Protein AF-A0A199AR65-F1 (afdb_monomer_lite)

Structure (mmCIF, N/CA/C/O backbone):
data_AF-A0A199AR65-F1
#
_entry.id   AF-A0A199AR65-F1
#
loop_
_atom_site.group_PDB
_atom_site.id
_atom_site.type_symbol
_atom_site.label_atom_id
_atom_site.label_alt_id
_atom_site.label_comp_id
_atom_site.label_asym_id
_atom_site.label_entity_id
_atom_site.label_seq_id
_atom_site.pdbx_PDB_ins_code
_atom_site.Cartn_x
_atom_site.Cartn_y
_atom_site.Cartn_z
_atom_site.occupancy
_atom_site.B_iso_or_equiv
_atom_site.auth_seq_id
_atom_site.auth_comp_id
_atom_site.auth_asym_id
_atom_site.auth_atom_id
_atom_site.pdbx_PDB_model_num
ATOM 1 N N . MET A 1 1 ? 30.274 9.641 -46.630 1.00 40.56 1 MET A N 1
ATOM 2 C CA . MET A 1 1 ? 29.336 10.136 -45.600 1.00 40.56 1 MET A CA 1
ATOM 3 C C . MET A 1 1 ? 28.670 8.928 -44.971 1.00 40.56 1 MET A C 1
ATOM 5 O O . MET A 1 1 ? 27.822 8.320 -45.603 1.00 40.56 1 MET A O 1
ATOM 9 N N . THR A 1 2 ? 29.123 8.514 -43.791 1.00 41.19 2 THR A N 1
ATOM 10 C CA . THR A 1 2 ? 28.458 7.482 -42.982 1.00 41.19 2 THR A CA 1
ATOM 11 C C . THR A 1 2 ? 27.097 8.006 -42.506 1.00 41.19 2 THR A C 1
ATOM 13 O O . THR A 1 2 ? 26.992 9.201 -42.209 1.00 41.19 2 THR A O 1
ATOM 16 N N . PRO A 1 3 ? 26.045 7.170 -42.450 1.00 46.66 3 PRO A N 1
ATOM 17 C CA . PRO A 1 3 ? 24.729 7.613 -42.012 1.00 46.66 3 PRO A CA 1
ATOM 18 C C . PRO A 1 3 ? 24.811 7.988 -40.529 1.00 46.66 3 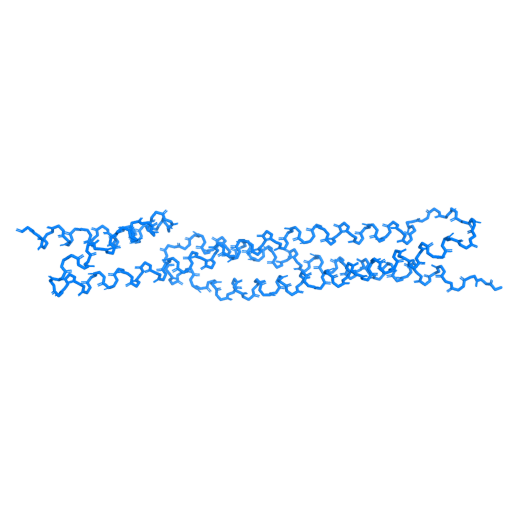PRO A C 1
ATOM 20 O O . PRO A 1 3 ? 24.976 7.138 -39.659 1.00 46.66 3 PRO A O 1
ATOM 23 N N . ARG A 1 4 ? 24.716 9.287 -40.242 1.00 50.12 4 ARG A N 1
ATOM 24 C CA . ARG A 1 4 ? 24.845 9.881 -38.899 1.00 50.12 4 ARG A CA 1
ATOM 25 C C . ARG A 1 4 ? 23.723 9.500 -37.910 1.00 50.12 4 ARG A C 1
ATOM 27 O O . ARG A 1 4 ? 23.751 9.997 -36.796 1.00 50.12 4 ARG A O 1
ATOM 34 N N . GLY A 1 5 ? 22.754 8.657 -38.293 1.00 55.62 5 GLY A N 1
ATOM 35 C CA . GLY A 1 5 ? 21.540 8.380 -37.502 1.00 55.62 5 GLY A CA 1
ATOM 36 C C . GLY A 1 5 ? 21.487 7.039 -36.754 1.00 55.62 5 GLY A C 1
ATOM 37 O O . GLY A 1 5 ? 20.875 6.962 -35.696 1.00 55.62 5 GLY A O 1
ATOM 38 N N . ALA A 1 6 ? 22.131 5.977 -37.250 1.00 54.56 6 ALA A N 1
ATOM 39 C CA . ALA A 1 6 ? 22.052 4.650 -36.615 1.00 54.56 6 ALA A CA 1
ATOM 40 C C . ALA A 1 6 ? 22.864 4.509 -35.302 1.00 54.56 6 ALA A C 1
ATOM 42 O O . ALA A 1 6 ? 22.353 3.891 -34.365 1.00 54.56 6 ALA A O 1
ATOM 43 N N . PRO A 1 7 ? 24.081 5.085 -35.177 1.00 61.38 7 PRO A N 1
ATOM 44 C CA . PRO A 1 7 ? 24.839 5.041 -33.922 1.00 61.38 7 PRO A CA 1
ATOM 45 C C . PRO A 1 7 ? 24.123 5.788 -32.786 1.00 61.38 7 PRO A C 1
ATOM 47 O O . PRO A 1 7 ? 24.050 5.282 -31.672 1.00 61.38 7 PRO A O 1
ATOM 50 N N . ASP A 1 8 ? 23.505 6.930 -33.108 1.00 84.44 8 ASP A N 1
ATOM 51 C CA . ASP A 1 8 ? 22.788 7.788 -32.157 1.00 84.44 8 ASP A CA 1
ATOM 52 C C . ASP A 1 8 ? 21.560 7.093 -31.543 1.00 84.44 8 ASP A C 1
ATOM 54 O O . ASP A 1 8 ? 21.377 7.088 -30.327 1.00 84.44 8 ASP A O 1
ATOM 58 N N . LEU A 1 9 ? 20.748 6.409 -32.358 1.00 84.56 9 LEU A N 1
ATOM 59 C CA . LEU A 1 9 ? 19.581 5.670 -31.860 1.00 84.56 9 LEU A CA 1
ATOM 60 C C . LEU A 1 9 ? 19.971 4.460 -31.001 1.00 84.56 9 LEU A C 1
ATOM 62 O O . LEU A 1 9 ? 19.285 4.145 -30.026 1.00 84.56 9 LEU A O 1
ATOM 66 N N . ALA A 1 10 ? 21.076 3.788 -31.332 1.00 86.88 10 ALA A N 1
ATOM 67 C CA . ALA A 1 10 ? 21.598 2.688 -30.528 1.00 86.88 10 ALA A CA 1
ATOM 68 C C . ALA A 1 10 ? 22.144 3.166 -29.173 1.00 86.88 10 ALA A C 1
ATOM 70 O O . ALA A 1 10 ? 21.902 2.508 -28.159 1.00 86.88 10 ALA A O 1
ATOM 71 N N . ASP A 1 11 ? 22.845 4.303 -29.140 1.00 90.12 11 ASP A N 1
ATOM 72 C CA . ASP A 1 11 ? 23.312 4.933 -27.902 1.00 90.12 11 ASP A CA 1
ATOM 73 C C . ASP A 1 11 ? 22.137 5.389 -27.027 1.00 90.12 11 ASP A C 1
ATOM 75 O O . ASP A 1 11 ? 22.089 5.046 -25.845 1.00 90.12 11 ASP A O 1
ATOM 79 N N . ARG A 1 12 ? 21.136 6.061 -27.611 1.00 93.38 12 ARG A N 1
ATOM 80 C CA . ARG A 1 12 ? 19.919 6.497 -26.902 1.00 93.38 12 ARG A CA 1
ATOM 81 C C . ARG A 1 12 ? 19.124 5.322 -26.332 1.00 93.38 12 ARG A C 1
ATOM 83 O O . ARG A 1 12 ? 18.718 5.370 -25.175 1.00 93.38 12 ARG A O 1
ATOM 90 N N . ALA A 1 13 ? 18.946 4.241 -27.097 1.00 93.06 13 ALA A N 1
ATOM 91 C CA . ALA A 1 13 ? 18.274 3.035 -26.607 1.00 93.06 13 ALA A CA 1
ATOM 92 C C . ALA A 1 13 ? 19.036 2.379 -25.441 1.00 93.06 13 ALA A C 1
ATOM 94 O O . ALA A 1 13 ? 18.419 1.928 -24.476 1.00 93.06 13 ALA A O 1
ATOM 95 N N . ARG A 1 14 ? 20.376 2.340 -25.502 1.00 94.31 14 ARG A N 1
ATOM 96 C CA . ARG A 1 14 ? 21.213 1.830 -24.402 1.00 94.31 14 ARG A CA 1
ATOM 97 C C . ARG A 1 14 ? 21.145 2.720 -23.161 1.00 94.31 14 ARG A C 1
ATOM 99 O O . ARG A 1 14 ? 21.057 2.177 -22.063 1.00 94.31 14 ARG A O 1
ATOM 106 N N . GLY A 1 15 ? 21.151 4.042 -23.334 1.00 96.06 15 GLY A N 1
ATOM 107 C CA . GLY A 1 15 ? 20.958 5.003 -22.245 1.00 96.06 15 GLY A CA 1
ATOM 108 C C . GLY A 1 15 ? 19.626 4.783 -21.532 1.00 96.06 15 GLY A C 1
ATOM 109 O O . GLY A 1 15 ? 19.607 4.557 -20.325 1.00 96.06 15 GLY A O 1
ATOM 110 N N . LEU A 1 16 ? 18.540 4.686 -22.302 1.00 96.94 16 LEU A N 1
ATOM 111 C CA . LEU A 1 16 ? 17.202 4.442 -21.764 1.00 96.94 16 LEU A CA 1
ATOM 112 C C . LEU A 1 16 ? 17.082 3.088 -21.047 1.00 96.94 16 LEU A C 1
ATOM 114 O O . LEU A 1 16 ? 16.383 2.970 -20.047 1.00 96.94 16 LEU A O 1
ATOM 118 N N . LEU A 1 17 ? 17.781 2.052 -21.522 1.00 97.19 17 LEU A N 1
ATOM 119 C CA . LEU A 1 17 ? 17.869 0.774 -20.808 1.00 97.19 17 LEU A CA 1
ATOM 120 C C . LEU A 1 17 ? 18.609 0.903 -19.471 1.00 97.19 17 LEU A C 1
ATOM 122 O O . LEU A 1 17 ? 18.250 0.214 -18.517 1.00 97.19 17 LEU A O 1
ATOM 126 N N . GLY A 1 18 ? 19.629 1.757 -19.395 1.00 97.69 18 GLY A N 1
ATOM 127 C CA . GLY A 1 18 ? 20.290 2.101 -18.138 1.00 97.69 18 GLY A CA 1
ATOM 128 C C . GLY A 1 18 ? 19.329 2.770 -17.157 1.00 97.69 18 GLY A C 1
ATOM 129 O O . GLY A 1 18 ? 19.207 2.307 -16.025 1.00 97.69 18 GLY A O 1
ATOM 130 N N . GLU A 1 19 ? 18.599 3.786 -17.618 1.00 97.94 19 GLU A N 1
ATOM 131 C CA . GLU A 1 19 ? 17.581 4.501 -16.833 1.00 97.94 19 GLU A CA 1
ATOM 132 C C . GLU A 1 19 ? 16.477 3.554 -16.346 1.00 97.94 19 GLU A C 1
ATOM 134 O O . GLU A 1 19 ? 16.222 3.469 -15.148 1.00 97.94 19 GLU A O 1
ATOM 139 N N . ALA A 1 20 ? 15.900 2.746 -17.243 1.00 97.88 20 ALA A N 1
ATOM 140 C CA . ALA A 1 20 ? 14.857 1.781 -16.898 1.00 97.88 20 ALA A CA 1
ATOM 141 C C . ALA A 1 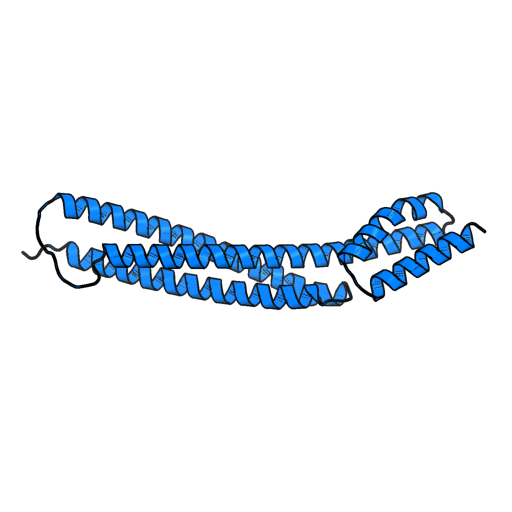20 ? 15.320 0.774 -15.837 1.00 97.88 20 ALA A C 1
ATOM 143 O O . ALA A 1 20 ? 14.564 0.429 -14.933 1.00 97.88 20 ALA A O 1
ATOM 144 N N . ARG A 1 21 ? 16.568 0.292 -15.924 1.00 98.12 21 ARG A N 1
ATOM 145 C CA . ARG A 1 21 ? 17.136 -0.630 -14.928 1.00 98.12 21 ARG A CA 1
ATOM 146 C C . ARG A 1 21 ? 17.369 0.042 -13.582 1.00 98.12 21 ARG A C 1
ATOM 148 O O . ARG A 1 21 ? 17.128 -0.596 -12.563 1.00 98.12 21 ARG A O 1
ATOM 155 N N . ALA A 1 22 ? 17.835 1.289 -13.576 1.00 98.06 22 ALA A N 1
ATOM 156 C CA . ALA A 1 22 ? 18.030 2.049 -12.347 1.00 98.06 22 ALA A CA 1
ATOM 157 C C . ALA A 1 22 ? 16.688 2.315 -11.647 1.00 98.06 22 ALA A C 1
ATOM 159 O O . ALA A 1 22 ? 16.544 1.977 -10.474 1.00 98.06 22 ALA A O 1
ATOM 160 N N . ALA A 1 23 ? 15.691 2.810 -12.387 1.00 97.44 23 ALA A N 1
ATOM 161 C CA . ALA A 1 23 ? 14.337 3.024 -11.880 1.00 97.44 23 ALA A CA 1
ATOM 162 C C . ALA A 1 23 ? 13.693 1.708 -11.411 1.00 97.44 23 ALA A C 1
ATOM 164 O O . ALA A 1 23 ? 13.154 1.635 -10.311 1.00 97.44 23 ALA A O 1
ATOM 165 N N . GLY A 1 24 ? 13.826 0.628 -12.188 1.00 97.69 24 GLY A N 1
ATOM 166 C CA . GLY A 1 24 ? 13.326 -0.693 -11.805 1.00 97.69 24 GLY A CA 1
ATOM 167 C C . GLY A 1 24 ? 13.951 -1.224 -10.510 1.00 97.69 24 GLY A C 1
ATOM 168 O O . GLY A 1 24 ? 13.233 -1.721 -9.650 1.00 97.69 24 GLY A O 1
ATOM 169 N N . ALA A 1 25 ? 15.265 -1.068 -10.327 1.00 97.88 25 ALA A N 1
ATOM 170 C CA . ALA A 1 25 ? 15.939 -1.456 -9.086 1.00 97.88 25 ALA A CA 1
ATOM 171 C C . ALA A 1 25 ? 15.504 -0.599 -7.883 1.00 97.88 25 ALA A C 1
ATOM 173 O O . ALA A 1 25 ? 15.401 -1.114 -6.769 1.00 97.88 25 ALA A O 1
ATOM 174 N N . ALA A 1 26 ? 15.225 0.690 -8.097 1.00 97.94 26 ALA A N 1
ATOM 175 C CA . ALA A 1 26 ? 14.681 1.562 -7.060 1.00 97.94 26 ALA A CA 1
ATOM 176 C C . ALA A 1 26 ? 13.266 1.127 -6.642 1.00 97.94 26 ALA A C 1
ATOM 178 O O . ALA A 1 26 ? 13.002 1.013 -5.445 1.00 97.94 26 ALA A O 1
ATOM 179 N N . VAL A 1 27 ? 12.394 0.798 -7.607 1.00 98.00 27 VAL A N 1
ATOM 180 C CA . VAL A 1 27 ? 11.058 0.243 -7.323 1.00 98.00 27 VAL A CA 1
ATOM 181 C C . VAL A 1 27 ? 11.163 -1.059 -6.540 1.00 98.00 27 VAL A C 1
ATOM 183 O O . VAL A 1 27 ? 10.450 -1.232 -5.558 1.00 98.00 27 VAL A O 1
ATOM 186 N N . ASP A 1 28 ? 12.079 -1.950 -6.918 1.00 96.31 28 ASP A N 1
ATOM 187 C CA . ASP A 1 28 ? 12.283 -3.219 -6.212 1.00 96.31 28 ASP A CA 1
ATOM 188 C C . ASP A 1 28 ? 12.697 -3.013 -4.756 1.00 96.31 28 ASP A C 1
ATOM 190 O O . ASP A 1 28 ? 12.184 -3.684 -3.860 1.00 96.31 28 ASP A O 1
ATOM 194 N N . SER A 1 29 ? 13.604 -2.065 -4.516 1.00 97.38 29 SER A N 1
ATOM 195 C CA . SER A 1 29 ? 14.045 -1.713 -3.169 1.00 97.38 29 SER A CA 1
ATOM 196 C C . SER A 1 29 ? 12.895 -1.150 -2.332 1.00 97.38 29 SER A C 1
ATOM 198 O O . SER A 1 29 ? 12.696 -1.588 -1.200 1.00 97.38 29 SER A O 1
ATOM 200 N N . ALA A 1 30 ? 12.127 -0.210 -2.882 1.00 97.00 30 ALA A N 1
ATOM 201 C CA . ALA A 1 30 ? 11.017 0.424 -2.176 1.00 97.00 30 ALA A CA 1
ATOM 202 C C . ALA A 1 30 ? 9.851 -0.559 -1.936 1.00 97.00 30 ALA A C 1
ATOM 204 O O . ALA A 1 30 ? 9.274 -0.604 -0.851 1.00 97.00 30 ALA A O 1
ATOM 205 N N . ALA A 1 31 ? 9.550 -1.438 -2.896 1.00 95.19 31 ALA A N 1
ATOM 206 C CA . ALA A 1 31 ? 8.554 -2.496 -2.727 1.00 95.19 31 ALA A CA 1
ATOM 207 C C . ALA A 1 31 ? 8.969 -3.516 -1.650 1.00 95.19 31 ALA A C 1
ATOM 209 O O . ALA A 1 31 ? 8.135 -3.941 -0.847 1.00 95.19 31 ALA A O 1
ATOM 210 N N . ALA A 1 32 ? 10.253 -3.886 -1.586 1.00 96.12 32 ALA A N 1
ATOM 211 C CA . ALA A 1 32 ? 10.774 -4.752 -0.529 1.00 96.12 32 ALA A CA 1
ATOM 212 C C . ALA A 1 32 ? 10.667 -4.096 0.858 1.00 96.12 32 ALA A C 1
ATOM 214 O O . ALA A 1 32 ? 10.325 -4.764 1.839 1.00 96.12 32 ALA A O 1
ATOM 215 N N . GLU A 1 33 ? 10.907 -2.788 0.939 1.00 97.19 33 GLU A N 1
ATOM 216 C CA . GLU A 1 33 ? 10.745 -2.021 2.171 1.00 97.19 33 GLU A CA 1
ATOM 217 C C . GLU A 1 33 ? 9.270 -1.938 2.601 1.00 97.19 33 GLU A C 1
ATOM 219 O O . GLU A 1 33 ? 8.953 -2.204 3.763 1.00 97.19 33 GLU A O 1
ATOM 224 N N . LEU A 1 34 ? 8.341 -1.703 1.666 1.00 96.56 34 LEU A N 1
ATOM 225 C CA . LEU A 1 34 ? 6.898 -1.771 1.935 1.00 96.56 34 LEU A CA 1
ATOM 226 C C . LEU A 1 34 ? 6.458 -3.152 2.418 1.00 96.56 34 LEU A C 1
ATOM 228 O O . LEU A 1 34 ? 5.666 -3.245 3.356 1.00 96.56 34 LEU A O 1
ATOM 232 N N . PHE A 1 35 ? 6.991 -4.228 1.839 1.00 95.19 35 PHE A N 1
ATOM 233 C CA . PHE A 1 35 ? 6.720 -5.585 2.311 1.00 95.19 35 PHE A CA 1
ATOM 234 C C . PHE A 1 35 ? 7.194 -5.780 3.757 1.00 95.19 35 PHE A C 1
ATOM 236 O O . PHE A 1 35 ? 6.459 -6.305 4.600 1.00 95.19 35 PHE A O 1
ATOM 243 N N . ARG A 1 36 ? 8.413 -5.322 4.070 1.00 96.25 36 ARG A N 1
ATOM 244 C CA . ARG A 1 36 ? 8.986 -5.393 5.419 1.00 96.25 36 ARG A CA 1
ATOM 245 C C . ARG A 1 36 ? 8.107 -4.648 6.424 1.00 96.25 36 ARG A C 1
ATOM 247 O O . ARG A 1 36 ? 7.718 -5.229 7.438 1.00 96.25 36 ARG A O 1
ATOM 254 N N . LEU A 1 37 ? 7.756 -3.401 6.120 1.00 96.06 37 LEU A N 1
ATOM 255 C CA . LEU A 1 37 ? 6.930 -2.552 6.975 1.00 96.06 37 LEU A CA 1
ATOM 256 C C . LEU A 1 37 ? 5.506 -3.065 7.128 1.00 96.06 37 LEU A C 1
ATOM 258 O O . LEU A 1 37 ? 4.981 -3.108 8.239 1.00 96.06 37 LEU A O 1
ATOM 262 N N . GLY A 1 38 ? 4.891 -3.509 6.033 1.00 94.25 38 GLY A N 1
ATOM 263 C CA . GLY A 1 38 ? 3.577 -4.135 6.063 1.00 94.25 38 GLY A CA 1
ATOM 264 C C . GLY A 1 38 ? 3.570 -5.364 6.968 1.00 94.25 38 GLY A C 1
ATOM 265 O O . GLY A 1 38 ? 2.647 -5.545 7.758 1.00 94.25 38 GLY A O 1
ATOM 266 N N . GLY A 1 39 ? 4.647 -6.153 6.952 1.00 92.94 39 GLY A N 1
ATOM 267 C CA . GLY A 1 39 ? 4.841 -7.262 7.880 1.00 92.94 39 GLY A CA 1
ATOM 268 C C . GLY A 1 39 ? 4.979 -6.837 9.348 1.00 92.94 39 GLY A C 1
ATOM 269 O O . GLY A 1 39 ? 4.515 -7.559 10.232 1.00 92.94 39 GLY A O 1
ATOM 270 N N . GLU A 1 40 ? 5.618 -5.707 9.650 1.00 94.12 40 GLU A N 1
ATOM 271 C CA . GLU A 1 40 ? 5.674 -5.166 11.019 1.00 94.12 40 GLU A CA 1
ATOM 272 C C . GLU A 1 40 ? 4.288 -4.740 11.502 1.00 94.12 40 GLU A C 1
ATOM 274 O O . GLU A 1 40 ? 3.862 -5.137 12.586 1.00 94.12 40 GLU A O 1
ATOM 279 N N . VAL A 1 41 ? 3.553 -4.004 10.666 1.00 94.12 41 VAL A N 1
ATOM 280 C CA . VAL A 1 41 ? 2.191 -3.552 10.970 1.00 94.12 41 VAL A CA 1
ATOM 281 C C . VAL A 1 41 ? 1.233 -4.738 11.114 1.00 94.12 41 VAL A C 1
ATOM 283 O O . VAL A 1 41 ? 0.413 -4.766 12.032 1.00 94.12 41 VAL A O 1
ATOM 286 N N . ALA A 1 42 ? 1.362 -5.761 10.268 1.00 90.88 42 ALA A N 1
ATOM 287 C CA . ALA A 1 42 ? 0.560 -6.980 10.346 1.00 90.88 42 ALA A CA 1
ATOM 288 C C . ALA A 1 42 ? 0.763 -7.740 11.666 1.00 90.88 42 ALA A C 1
ATOM 290 O O . ALA A 1 42 ? -0.191 -8.298 12.201 1.00 90.88 42 ALA A O 1
ATOM 291 N N . ARG A 1 43 ? 1.987 -7.743 12.210 1.00 91.06 43 ARG A N 1
ATOM 292 C CA . ARG A 1 43 ? 2.314 -8.406 13.485 1.00 91.06 43 ARG A CA 1
ATOM 293 C C . ARG A 1 43 ? 2.036 -7.545 14.715 1.00 91.06 43 ARG A C 1
ATOM 295 O O . ARG A 1 43 ? 2.111 -8.067 15.823 1.00 91.06 43 ARG A O 1
ATOM 302 N N . ALA A 1 44 ? 1.736 -6.260 14.539 1.00 92.06 44 ALA A N 1
ATOM 303 C CA . ALA A 1 44 ? 1.417 -5.374 15.646 1.00 92.06 44 ALA A CA 1
ATOM 304 C C . ALA A 1 44 ? 0.184 -5.879 16.408 1.00 92.06 44 ALA A C 1
ATOM 306 O O . ALA A 1 44 ? -0.859 -6.172 15.807 1.00 92.06 44 ALA A O 1
ATOM 307 N N . GLY A 1 45 ? 0.323 -5.959 17.732 1.00 89.81 45 GLY A N 1
ATOM 308 C CA . GLY A 1 45 ? -0.760 -6.286 18.653 1.00 89.81 45 GLY A CA 1
ATOM 309 C C . GLY A 1 45 ? -1.528 -5.049 19.107 1.00 89.81 45 GLY A C 1
ATOM 310 O O . GLY A 1 45 ? -2.674 -5.169 19.533 1.00 89.81 45 GLY A O 1
ATOM 311 N N . THR A 1 46 ? -0.933 -3.862 18.978 1.00 90.38 46 THR A N 1
ATOM 312 C CA . THR A 1 46 ? -1.517 -2.603 19.457 1.00 90.38 46 THR A CA 1
ATOM 313 C C . THR A 1 46 ? -1.441 -1.502 18.409 1.00 90.38 46 THR A C 1
ATOM 315 O O . THR A 1 46 ? -0.622 -1.543 17.482 1.00 90.38 46 THR A O 1
ATOM 318 N N . ARG A 1 47 ? -2.243 -0.446 18.595 1.00 90.88 47 ARG A N 1
ATOM 319 C CA . ARG A 1 47 ? -2.158 0.754 17.757 1.00 90.88 47 ARG A CA 1
ATOM 320 C C . ARG A 1 47 ? -0.787 1.401 17.837 1.00 90.88 47 ARG A C 1
ATOM 322 O O . ARG A 1 47 ? -0.265 1.819 16.811 1.00 90.88 47 ARG A O 1
ATOM 329 N N . ALA A 1 48 ? -0.221 1.525 19.038 1.00 89.94 48 ALA A N 1
ATOM 330 C CA . ALA A 1 48 ? 1.070 2.174 19.223 1.00 89.94 48 ALA A CA 1
ATOM 331 C C . ALA A 1 48 ? 2.157 1.438 18.436 1.00 89.94 48 ALA A C 1
ATOM 333 O O . ALA A 1 48 ? 2.967 2.073 17.770 1.00 89.94 48 ALA A O 1
ATOM 334 N N . GLU A 1 49 ? 2.132 0.104 18.454 1.00 91.94 49 GLU A N 1
ATOM 335 C CA . GLU A 1 49 ? 3.051 -0.720 17.676 1.00 91.94 49 GLU A CA 1
ATOM 336 C C . GLU A 1 49 ? 2.849 -0.560 16.170 1.00 91.94 49 GLU A C 1
ATOM 338 O O . GLU A 1 49 ? 3.826 -0.341 15.457 1.00 91.94 49 GLU A O 1
ATOM 343 N N . ALA A 1 50 ? 1.599 -0.609 15.698 1.00 90.69 50 ALA A N 1
ATOM 344 C CA . ALA A 1 50 ? 1.262 -0.442 14.286 1.00 90.69 50 ALA A CA 1
ATOM 345 C C . ALA A 1 50 ? 1.630 0.964 13.772 1.00 90.69 50 ALA A C 1
ATOM 347 O O . ALA A 1 50 ? 2.155 1.130 12.671 1.00 90.69 50 ALA A O 1
ATOM 348 N N . ALA A 1 51 ? 1.403 1.993 14.589 1.00 90.38 51 ALA A N 1
ATOM 349 C CA . ALA A 1 51 ? 1.650 3.387 14.243 1.00 90.38 51 ALA A CA 1
ATOM 350 C C . ALA A 1 51 ? 3.143 3.737 14.148 1.00 90.38 51 ALA A C 1
ATOM 352 O O . ALA A 1 51 ? 3.475 4.682 13.433 1.00 90.38 51 ALA A O 1
ATOM 353 N N . ARG A 1 52 ? 4.046 2.982 14.801 1.00 92.06 52 ARG A N 1
ATOM 354 C CA . ARG A 1 52 ? 5.505 3.199 14.685 1.00 92.06 52 ARG A CA 1
ATOM 355 C C . ARG A 1 52 ? 5.978 3.140 13.236 1.00 92.06 52 ARG A C 1
ATOM 357 O O . ARG A 1 52 ? 6.806 3.952 12.840 1.00 92.06 52 ARG A O 1
ATOM 364 N N . SER A 1 53 ? 5.423 2.209 12.465 1.00 89.69 53 SER A N 1
ATOM 365 C CA . SER A 1 53 ? 5.788 2.002 11.063 1.00 89.69 53 SER A CA 1
ATOM 366 C C . SER A 1 53 ? 4.833 2.716 10.098 1.00 89.69 53 SER A C 1
ATOM 368 O O . SER A 1 53 ? 5.166 2.876 8.932 1.00 89.69 53 SER A O 1
ATOM 370 N N . GLY A 1 54 ? 3.677 3.210 10.563 1.00 89.06 54 GLY A N 1
ATOM 371 C CA . GLY A 1 54 ? 2.641 3.802 9.705 1.00 89.06 54 GLY A CA 1
ATOM 372 C C . GLY A 1 54 ? 3.087 5.040 8.916 1.00 89.06 54 GLY A C 1
ATOM 373 O O . GLY A 1 54 ? 2.792 5.146 7.729 1.00 89.06 54 GLY A O 1
ATOM 374 N N . ALA A 1 55 ? 3.839 5.955 9.539 1.00 88.88 55 ALA A N 1
ATOM 375 C CA . ALA A 1 55 ? 4.377 7.124 8.833 1.00 88.88 55 ALA A CA 1
ATOM 376 C C . ALA A 1 55 ? 5.402 6.727 7.756 1.00 88.88 55 ALA A C 1
ATOM 378 O O . ALA A 1 55 ? 5.436 7.328 6.686 1.00 88.88 55 ALA A O 1
ATOM 379 N N . HIS A 1 56 ? 6.199 5.689 8.028 1.00 93.75 56 HIS A N 1
ATOM 380 C CA . HIS A 1 56 ? 7.190 5.180 7.082 1.00 93.75 56 HIS A CA 1
ATOM 381 C C . HIS A 1 56 ? 6.522 4.429 5.924 1.00 93.75 56 HIS A C 1
ATOM 383 O O . HIS A 1 56 ? 6.869 4.656 4.776 1.00 93.75 56 HIS A O 1
ATOM 389 N N . VAL A 1 57 ? 5.471 3.642 6.192 1.00 95.62 57 VAL A N 1
ATOM 390 C CA . VAL A 1 57 ? 4.628 3.038 5.142 1.00 95.62 57 VAL A CA 1
ATOM 391 C C . VAL A 1 57 ? 4.072 4.105 4.200 1.00 95.62 57 VAL A C 1
ATOM 393 O O . VAL A 1 57 ? 4.115 3.924 2.988 1.00 95.62 57 VAL A O 1
ATOM 396 N N . ALA A 1 58 ? 3.551 5.212 4.736 1.00 93.56 58 ALA A N 1
ATOM 397 C CA . ALA A 1 58 ? 3.023 6.294 3.909 1.00 93.56 58 ALA A CA 1
ATOM 398 C C . ALA A 1 58 ? 4.115 6.922 3.025 1.00 93.56 58 ALA A C 1
ATOM 400 O O . ALA A 1 58 ? 3.919 7.049 1.821 1.00 93.56 58 ALA A O 1
ATOM 401 N N . ALA A 1 59 ? 5.279 7.235 3.603 1.00 95.12 59 ALA A N 1
ATOM 402 C CA . ALA A 1 59 ? 6.401 7.809 2.864 1.00 95.12 59 ALA A CA 1
ATOM 403 C C . ALA A 1 59 ? 6.927 6.873 1.760 1.00 95.12 59 ALA A C 1
ATOM 405 O O . ALA A 1 59 ? 7.164 7.310 0.637 1.00 95.12 59 ALA A O 1
ATOM 406 N N . GLU A 1 60 ? 7.068 5.580 2.054 1.00 96.81 60 GLU A N 1
ATOM 407 C CA . GLU A 1 60 ? 7.518 4.587 1.075 1.00 96.81 60 GLU A CA 1
ATOM 408 C C . GLU A 1 60 ? 6.488 4.371 -0.044 1.00 96.81 60 GLU A C 1
ATOM 410 O O . GLU A 1 60 ? 6.863 4.183 -1.199 1.00 96.81 60 GLU A O 1
ATOM 415 N N . ARG A 1 61 ? 5.182 4.465 0.245 1.00 96.50 61 ARG A N 1
ATOM 416 C CA . ARG A 1 61 ? 4.144 4.444 -0.802 1.00 96.50 61 ARG A CA 1
ATOM 417 C C . ARG A 1 61 ? 4.250 5.650 -1.727 1.00 96.50 61 ARG A C 1
ATOM 419 O O . ARG A 1 61 ? 4.181 5.483 -2.943 1.00 96.50 61 ARG A O 1
ATOM 426 N N . ASP A 1 62 ? 4.445 6.844 -1.173 1.00 96.31 62 ASP A N 1
ATOM 427 C CA . ASP A 1 62 ? 4.626 8.058 -1.973 1.00 96.31 62 ASP A CA 1
ATOM 428 C C . ASP A 1 62 ? 5.874 7.945 -2.867 1.00 96.31 62 ASP A C 1
ATOM 430 O O . ASP A 1 62 ? 5.832 8.309 -4.045 1.00 96.31 62 ASP A O 1
ATOM 434 N N . LEU A 1 63 ? 6.959 7.359 -2.344 1.00 96.56 63 LEU A N 1
ATOM 435 C CA . LEU A 1 63 ? 8.165 7.059 -3.117 1.00 96.56 63 LEU A CA 1
ATOM 436 C C . LEU A 1 63 ? 7.882 6.079 -4.264 1.00 96.56 63 LEU A C 1
ATOM 438 O O . LEU A 1 63 ? 8.240 6.367 -5.406 1.00 96.56 63 LEU A O 1
ATOM 442 N N . VAL A 1 64 ? 7.225 4.945 -3.993 1.00 96.94 64 VAL A N 1
ATOM 443 C CA . VAL A 1 64 ? 6.866 3.974 -5.041 1.00 96.94 64 VAL A CA 1
ATOM 444 C C . VAL A 1 64 ? 5.974 4.618 -6.096 1.00 96.94 64 VAL A C 1
ATOM 446 O O . VAL A 1 64 ? 6.220 4.424 -7.283 1.00 96.94 64 VAL A O 1
ATOM 449 N N . SER A 1 65 ? 4.987 5.424 -5.697 1.00 96.44 65 SER A N 1
ATOM 450 C CA . SER A 1 65 ? 4.130 6.150 -6.639 1.00 96.44 65 SER A CA 1
ATOM 451 C C . SER A 1 65 ? 4.950 7.048 -7.570 1.00 96.44 65 SER A C 1
ATOM 453 O O . SER A 1 65 ? 4.769 6.987 -8.783 1.00 96.44 65 SER A O 1
ATOM 455 N N . GLY A 1 66 ? 5.890 7.829 -7.029 1.00 97.56 66 GLY A N 1
ATOM 456 C CA . GLY A 1 66 ? 6.757 8.689 -7.839 1.00 97.56 66 GLY A CA 1
ATOM 457 C C . GLY A 1 66 ? 7.677 7.910 -8.786 1.00 97.56 66 GLY A C 1
ATOM 458 O O . GLY A 1 66 ? 7.895 8.328 -9.921 1.00 97.56 66 GLY A O 1
ATOM 459 N N . LEU A 1 67 ? 8.179 6.749 -8.358 1.00 98.00 67 LEU A N 1
ATOM 460 C CA . LEU A 1 67 ? 8.998 5.877 -9.205 1.00 98.00 67 LEU A CA 1
ATOM 461 C C . LEU A 1 67 ? 8.184 5.220 -10.332 1.00 98.00 67 LEU A C 1
ATOM 463 O O . LEU A 1 67 ? 8.695 5.040 -11.437 1.00 98.00 67 LEU A O 1
ATOM 467 N N . LEU A 1 68 ? 6.917 4.876 -10.081 1.00 97.06 68 LEU A N 1
ATOM 468 C CA . LEU A 1 68 ? 6.008 4.391 -11.124 1.00 97.06 68 LEU A CA 1
ATOM 469 C C . LEU A 1 68 ? 5.719 5.487 -12.161 1.00 97.06 68 LEU A C 1
ATOM 471 O O . LEU A 1 68 ? 5.760 5.211 -13.360 1.00 97.06 68 LEU A O 1
ATOM 475 N N . ASP A 1 69 ? 5.531 6.735 -11.722 1.00 97.50 69 ASP A N 1
ATOM 476 C CA . ASP A 1 69 ? 5.394 7.881 -12.629 1.00 97.50 69 ASP A CA 1
ATOM 477 C C . ASP A 1 69 ? 6.661 8.086 -13.488 1.00 97.50 69 ASP A C 1
ATOM 479 O O . ASP A 1 69 ? 6.572 8.402 -14.679 1.00 97.50 69 ASP A O 1
ATOM 483 N N . GLU A 1 70 ? 7.853 7.871 -12.920 1.00 97.50 70 GLU A N 1
ATOM 484 C CA . GLU A 1 70 ? 9.121 7.918 -13.660 1.00 97.50 70 GLU A CA 1
ATOM 485 C C . GLU A 1 70 ? 9.211 6.804 -14.716 1.00 97.50 70 GLU A C 1
ATOM 487 O O . GLU A 1 70 ? 9.562 7.066 -15.871 1.00 97.50 70 GLU A O 1
ATOM 492 N N . LEU A 1 71 ? 8.831 5.570 -14.368 1.00 97.31 71 LEU A N 1
ATOM 493 C CA . LEU A 1 71 ? 8.777 4.456 -15.320 1.00 97.31 71 LEU A CA 1
ATOM 494 C C . LEU A 1 71 ? 7.809 4.730 -16.479 1.00 97.31 71 LEU A C 1
ATOM 496 O O . LEU A 1 71 ? 8.128 4.416 -17.629 1.00 97.31 71 LEU A O 1
ATOM 500 N N . ASP A 1 72 ? 6.675 5.376 -16.208 1.00 97.50 72 ASP A N 1
ATOM 501 C CA . ASP A 1 72 ? 5.722 5.821 -17.227 1.00 97.50 72 ASP A CA 1
ATOM 502 C C . ASP A 1 72 ? 6.338 6.846 -18.191 1.00 97.50 72 ASP A C 1
ATOM 504 O O . ASP A 1 72 ? 6.090 6.816 -19.404 1.00 97.50 72 ASP A O 1
ATOM 508 N N . VAL A 1 73 ? 7.175 7.757 -17.687 1.00 98.06 73 VAL A N 1
ATOM 509 C CA . VAL A 1 73 ? 7.927 8.697 -18.531 1.00 98.06 73 VAL A CA 1
ATOM 510 C C . VAL A 1 73 ? 8.923 7.945 -19.415 1.00 98.06 73 VAL A C 1
ATOM 512 O O . VAL A 1 73 ? 8.949 8.174 -20.630 1.00 98.06 73 VAL A O 1
ATOM 515 N N . ILE A 1 74 ? 9.690 7.010 -18.847 1.00 97.62 74 ILE A N 1
ATOM 516 C CA . ILE A 1 74 ? 10.653 6.174 -19.583 1.00 97.62 74 ILE A CA 1
ATOM 517 C C . ILE A 1 74 ? 9.936 5.366 -20.678 1.00 97.62 74 ILE A C 1
ATOM 519 O O . ILE A 1 74 ? 10.417 5.309 -21.814 1.00 97.62 74 ILE A O 1
ATOM 523 N N . ALA A 1 75 ? 8.755 4.809 -20.392 1.00 97.25 75 ALA A N 1
ATOM 524 C CA . ALA A 1 75 ? 7.945 4.073 -21.364 1.00 97.25 75 ALA A CA 1
ATOM 525 C C . ALA A 1 75 ? 7.568 4.943 -22.574 1.00 97.25 75 ALA A C 1
ATOM 527 O O . ALA A 1 75 ? 7.760 4.539 -23.723 1.00 97.25 75 ALA A O 1
ATOM 528 N N . ARG A 1 76 ? 7.122 6.184 -22.339 1.00 98.00 76 ARG A N 1
ATOM 529 C CA . ARG A 1 76 ? 6.785 7.132 -23.419 1.00 98.00 76 ARG A CA 1
ATOM 530 C C . ARG A 1 76 ? 8.003 7.508 -24.264 1.00 98.00 76 ARG A C 1
ATOM 532 O O . ARG A 1 76 ? 7.879 7.703 -25.476 1.00 98.00 76 ARG A O 1
ATOM 539 N N . VAL A 1 77 ? 9.18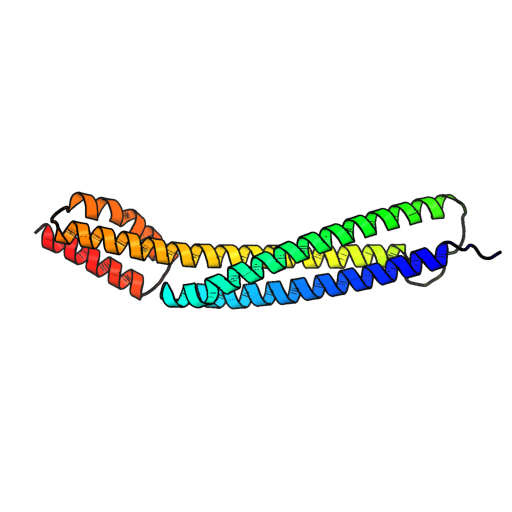3 7.621 -23.649 1.00 97.44 77 VAL A N 1
ATOM 540 C CA . VAL A 1 77 ? 10.440 7.851 -24.382 1.00 97.44 77 VAL A CA 1
ATOM 541 C C . VAL A 1 77 ? 10.801 6.625 -25.224 1.00 97.44 77 VAL A C 1
ATOM 543 O O . VAL A 1 77 ? 11.169 6.784 -26.390 1.00 97.44 77 VAL A O 1
ATOM 546 N N . ALA A 1 78 ? 10.630 5.413 -24.688 1.00 95.88 78 ALA A N 1
ATOM 547 C CA . ALA A 1 78 ? 10.853 4.172 -25.427 1.00 95.88 78 ALA A CA 1
ATOM 548 C C . ALA A 1 78 ? 9.945 4.087 -26.661 1.00 95.88 78 ALA A C 1
ATOM 550 O O . ALA A 1 78 ? 10.425 3.804 -27.756 1.00 95.88 78 ALA A O 1
ATOM 551 N N . ASP A 1 79 ? 8.659 4.409 -26.513 1.00 95.69 79 ASP A N 1
ATOM 552 C CA . ASP A 1 79 ? 7.685 4.414 -27.610 1.00 95.69 79 ASP A CA 1
ATOM 553 C C . ASP A 1 79 ? 8.047 5.418 -28.706 1.00 95.69 79 ASP A C 1
ATOM 555 O O . ASP A 1 79 ? 7.951 5.118 -29.900 1.00 95.69 79 ASP A O 1
ATOM 559 N N . ARG A 1 80 ? 8.535 6.600 -28.314 1.00 95.50 80 ARG A N 1
ATOM 560 C CA . ARG A 1 80 ? 9.037 7.598 -29.264 1.00 95.50 80 ARG A CA 1
ATOM 561 C C . ARG A 1 80 ? 10.242 7.072 -30.044 1.00 95.50 80 ARG A C 1
ATOM 563 O O . ARG A 1 80 ? 10.276 7.234 -31.263 1.00 95.50 80 ARG A O 1
ATOM 570 N N . LEU A 1 81 ? 11.192 6.426 -29.365 1.00 92.94 81 LEU A N 1
ATOM 571 C CA . LEU A 1 81 ? 12.367 5.826 -30.003 1.00 92.94 81 LEU A CA 1
ATOM 572 C C . LEU A 1 81 ? 11.992 4.678 -30.948 1.00 92.94 81 LEU A C 1
ATOM 574 O O . LEU A 1 81 ? 12.568 4.583 -32.029 1.00 92.94 81 LEU A O 1
ATOM 578 N N . VAL A 1 82 ? 11.005 3.847 -30.595 1.00 92.00 82 VAL A N 1
ATOM 579 C CA . VAL A 1 82 ? 10.473 2.812 -31.501 1.00 92.00 82 VAL A CA 1
ATOM 580 C C . VAL A 1 82 ? 9.926 3.452 -32.777 1.00 92.00 82 VAL A C 1
ATOM 582 O O . VAL A 1 82 ? 10.292 3.037 -33.872 1.00 92.00 82 VAL A O 1
ATOM 585 N N . ALA A 1 83 ? 9.128 4.515 -32.657 1.00 91.06 83 ALA A N 1
ATOM 586 C CA . ALA A 1 83 ? 8.595 5.210 -33.824 1.00 91.06 83 ALA A CA 1
ATOM 587 C C . ALA A 1 83 ? 9.694 5.889 -34.667 1.00 91.06 83 ALA A C 1
ATOM 589 O O . ALA A 1 83 ? 9.577 5.974 -35.888 1.00 91.06 83 ALA A O 1
ATOM 590 N N . GLU A 1 84 ? 10.756 6.412 -34.045 1.00 90.56 84 GLU A N 1
ATOM 591 C CA . GLU A 1 84 ? 11.933 6.940 -34.757 1.00 90.56 84 GLU A CA 1
ATOM 592 C C . GLU A 1 84 ? 12.660 5.841 -35.546 1.00 90.56 84 GLU A C 1
ATOM 594 O O . GLU A 1 84 ? 12.981 6.061 -36.715 1.00 90.56 84 GLU A O 1
ATOM 599 N N . LEU A 1 85 ? 12.840 4.655 -34.955 1.00 87.12 85 LEU A N 1
ATOM 600 C CA . LEU A 1 85 ? 13.422 3.490 -35.629 1.00 87.12 85 LEU A CA 1
ATOM 601 C C . LEU A 1 85 ? 12.570 3.026 -36.812 1.00 87.12 85 LEU A C 1
ATOM 603 O O . LEU A 1 85 ? 13.099 2.864 -37.906 1.00 87.12 85 LEU A O 1
ATOM 607 N N . ASP A 1 86 ? 11.255 2.888 -36.629 1.00 86.19 86 ASP A N 1
ATOM 608 C CA . ASP A 1 86 ? 10.356 2.447 -37.703 1.00 86.19 86 ASP A CA 1
ATOM 609 C C . ASP A 1 86 ? 10.370 3.427 -38.899 1.00 86.19 86 ASP A C 1
ATOM 611 O O . ASP A 1 86 ? 10.305 3.007 -40.057 1.00 86.19 86 ASP A O 1
ATOM 615 N N . ARG A 1 87 ? 10.520 4.739 -38.648 1.00 85.12 87 ARG A N 1
ATOM 616 C CA . ARG A 1 87 ? 10.691 5.750 -39.712 1.00 85.12 87 ARG A CA 1
ATOM 617 C C . ARG A 1 87 ? 12.043 5.643 -40.419 1.00 85.12 87 ARG A C 1
ATOM 619 O O . ARG A 1 87 ? 12.106 5.886 -41.622 1.00 85.12 87 ARG A O 1
ATOM 626 N N . ALA A 1 88 ? 13.108 5.313 -39.691 1.00 79.69 88 ALA A N 1
ATOM 627 C CA . ALA A 1 88 ? 14.444 5.143 -40.257 1.00 79.69 88 ALA A CA 1
ATOM 628 C C . ALA A 1 88 ? 14.547 3.863 -41.112 1.00 79.69 88 ALA A C 1
ATOM 630 O O . ALA A 1 88 ? 15.110 3.902 -42.207 1.00 79.69 88 ALA A O 1
ATOM 631 N N . ASP A 1 89 ? 13.939 2.763 -40.658 1.00 72.69 89 ASP A N 1
ATOM 632 C CA . ASP A 1 89 ? 13.925 1.467 -41.353 1.00 72.69 89 ASP A CA 1
ATOM 633 C C . ASP A 1 89 ? 13.085 1.498 -42.649 1.00 72.69 89 ASP A C 1
ATOM 635 O O . ASP A 1 89 ? 13.390 0.794 -43.616 1.00 72.69 89 ASP A O 1
ATOM 639 N N . GLY A 1 90 ? 12.070 2.368 -42.727 1.00 61.06 90 GLY A N 1
ATOM 640 C CA . GLY A 1 90 ? 11.263 2.598 -43.934 1.00 61.06 90 GLY A CA 1
ATOM 641 C C . GLY A 1 90 ? 12.013 3.237 -45.118 1.00 61.06 90 GLY A C 1
ATOM 642 O O . GLY A 1 90 ? 11.434 3.367 -46.196 1.00 61.06 90 GLY A O 1
ATOM 643 N N . GLY A 1 91 ? 13.284 3.630 -44.942 1.00 50.66 91 GLY A N 1
ATOM 644 C CA . GLY A 1 91 ? 14.094 4.354 -45.931 1.00 50.66 91 GLY A CA 1
ATOM 645 C C . GLY A 1 91 ? 15.103 3.530 -46.746 1.00 50.66 91 GLY A C 1
ATOM 646 O O . GLY A 1 91 ? 15.686 4.068 -47.686 1.00 50.66 91 GLY A O 1
ATOM 647 N N . GLY A 1 92 ? 15.332 2.245 -46.450 1.00 44.59 92 GLY A N 1
ATOM 648 C CA . GLY A 1 92 ? 16.269 1.436 -47.240 1.00 44.59 92 GLY A CA 1
ATOM 649 C C . GLY A 1 92 ? 16.639 0.098 -46.608 1.00 44.59 92 GLY A C 1
ATOM 650 O O . GLY A 1 92 ? 17.112 0.038 -45.478 1.00 44.59 92 GLY A O 1
ATOM 651 N N . ARG A 1 93 ? 16.457 -0.990 -47.369 1.00 51.62 93 ARG A N 1
ATOM 652 C CA . ARG A 1 93 ? 16.897 -2.342 -46.994 1.00 51.62 93 ARG A CA 1
ATOM 653 C C . ARG A 1 93 ? 18.411 -2.386 -46.792 1.00 51.62 93 ARG A C 1
ATOM 655 O O . ARG A 1 93 ? 19.156 -2.113 -47.728 1.00 51.62 93 ARG A O 1
ATOM 662 N N . GLY A 1 94 ? 18.823 -2.915 -45.644 1.00 47.94 94 GLY A N 1
ATOM 663 C CA . GLY A 1 94 ? 20.083 -3.642 -45.516 1.00 47.94 94 GLY A CA 1
ATOM 664 C C . GLY A 1 94 ? 21.011 -3.127 -44.427 1.00 47.94 94 GLY A C 1
ATOM 665 O O . GLY A 1 94 ? 21.878 -2.308 -44.696 1.00 47.94 94 GLY A O 1
ATOM 666 N N . ALA A 1 95 ? 20.891 -3.709 -43.238 1.00 43.50 95 ALA A N 1
ATOM 667 C CA . ALA A 1 95 ? 22.028 -4.228 -42.482 1.00 43.50 95 ALA A CA 1
ATOM 668 C C . ALA A 1 95 ? 21.472 -5.141 -41.384 1.00 43.50 95 ALA A C 1
ATOM 670 O O . ALA A 1 95 ? 21.059 -4.690 -40.318 1.00 43.50 95 ALA A O 1
ATOM 671 N N . ALA A 1 96 ? 21.415 -6.439 -41.677 1.00 56.19 96 ALA A N 1
ATOM 672 C CA . ALA A 1 96 ? 21.407 -7.439 -40.625 1.00 56.19 96 ALA A CA 1
ATOM 673 C C . ALA A 1 96 ? 22.806 -7.402 -40.007 1.00 56.19 96 ALA A C 1
ATOM 675 O O . ALA A 1 96 ? 23.740 -7.932 -40.602 1.00 56.19 96 ALA A O 1
ATOM 676 N N . ASP A 1 97 ? 22.956 -6.719 -38.874 1.00 44.97 97 ASP A N 1
ATOM 677 C CA . ASP A 1 97 ? 24.202 -6.737 -38.117 1.00 44.97 97 ASP A CA 1
ATOM 678 C C . ASP A 1 97 ? 23.942 -7.333 -36.732 1.00 44.97 97 ASP A C 1
ATOM 680 O O . ASP A 1 97 ? 23.045 -6.910 -35.999 1.00 44.97 97 ASP A O 1
ATOM 684 N N . GLY A 1 98 ? 24.678 -8.402 -36.436 1.00 41.81 98 GLY A N 1
ATOM 685 C CA . GLY A 1 98 ? 24.433 -9.387 -35.380 1.00 41.81 98 GLY A CA 1
ATOM 686 C C . GLY A 1 98 ? 24.764 -8.925 -33.959 1.00 41.81 98 GLY A C 1
ATOM 687 O O . GLY A 1 98 ? 25.291 -9.710 -33.175 1.00 41.81 98 GLY A O 1
ATOM 688 N N . GLY A 1 99 ? 24.455 -7.675 -33.612 1.00 52.19 99 GLY A N 1
ATOM 689 C CA . GLY A 1 99 ? 24.392 -7.193 -32.229 1.00 52.19 99 GLY A CA 1
ATOM 690 C C . GLY A 1 99 ? 22.946 -7.122 -31.733 1.00 52.19 99 GLY A C 1
ATOM 691 O O . GLY A 1 99 ? 22.010 -7.138 -32.531 1.00 52.19 99 GLY A O 1
ATOM 692 N N . ALA A 1 100 ? 22.726 -7.007 -30.417 1.00 60.50 100 ALA A N 1
ATOM 693 C CA . ALA A 1 100 ? 21.404 -6.659 -29.890 1.00 60.50 100 ALA A CA 1
ATOM 694 C C . ALA A 1 100 ? 21.021 -5.255 -30.399 1.00 60.50 100 ALA A C 1
ATOM 696 O O . ALA A 1 100 ? 21.394 -4.242 -29.809 1.00 60.50 100 ALA A O 1
ATOM 697 N N . GLY A 1 101 ? 20.341 -5.195 -31.547 1.00 82.69 101 GLY A N 1
ATOM 698 C CA . GLY A 1 101 ? 19.981 -3.943 -32.202 1.00 82.69 101 GLY A CA 1
ATOM 699 C C . GLY A 1 101 ? 19.110 -3.052 -31.307 1.00 82.69 101 GLY A C 1
ATOM 700 O O . GLY A 1 101 ? 18.503 -3.535 -30.345 1.00 82.69 101 GLY A O 1
ATOM 701 N N . PRO A 1 102 ? 18.989 -1.751 -31.623 1.00 87.62 102 PRO A N 1
ATOM 702 C CA . PRO A 1 102 ? 18.222 -0.792 -30.822 1.00 87.62 102 PRO A CA 1
ATOM 703 C C . PRO A 1 102 ? 16.785 -1.263 -30.538 1.00 87.62 102 PRO A C 1
ATOM 705 O O . PRO A 1 102 ? 16.282 -1.076 -29.434 1.00 87.62 102 PRO A O 1
ATOM 708 N N . ARG A 1 103 ? 16.160 -1.992 -31.474 1.00 88.50 103 ARG A N 1
ATOM 709 C CA . ARG A 1 103 ? 14.840 -2.613 -31.283 1.00 88.50 103 ARG A CA 1
ATOM 710 C C . ARG A 1 103 ? 14.820 -3.660 -30.161 1.00 88.50 103 ARG A C 1
ATOM 712 O O . ARG A 1 103 ? 13.930 -3.632 -29.318 1.00 88.50 103 ARG A O 1
ATOM 719 N N . ALA A 1 104 ? 15.805 -4.559 -30.115 1.00 90.44 104 ALA A N 1
ATOM 720 C CA . ALA A 1 104 ? 15.917 -5.568 -29.055 1.00 90.44 104 ALA A CA 1
ATOM 721 C C . ALA A 1 104 ? 16.193 -4.925 -27.683 1.00 90.44 104 ALA A C 1
ATOM 723 O O . ALA A 1 104 ? 15.669 -5.370 -26.658 1.00 90.44 104 ALA A O 1
ATOM 724 N N . THR A 1 105 ? 16.968 -3.839 -27.668 1.00 94.38 105 THR A N 1
ATOM 725 C CA . THR A 1 105 ? 17.211 -3.034 -26.465 1.00 94.38 105 THR A CA 1
ATOM 726 C C . THR A 1 105 ? 15.922 -2.395 -25.943 1.00 94.38 105 THR A C 1
ATOM 728 O O . THR A 1 105 ? 15.630 -2.521 -24.758 1.00 94.38 105 THR A O 1
ATOM 731 N N . LEU A 1 106 ? 15.090 -1.805 -26.807 1.00 94.25 106 LEU A N 1
ATOM 732 C CA . LEU A 1 106 ? 13.805 -1.212 -26.404 1.00 94.25 106 LEU A CA 1
ATOM 733 C C . LEU A 1 106 ? 12.767 -2.259 -25.962 1.00 94.25 106 LEU A C 1
ATOM 735 O O . LEU A 1 106 ? 11.989 -2.004 -25.046 1.00 94.25 106 LEU A O 1
ATOM 739 N N . VAL A 1 107 ? 12.791 -3.470 -26.530 1.00 95.12 107 VAL A N 1
ATOM 740 C CA . VAL A 1 107 ? 12.020 -4.607 -25.985 1.00 95.12 107 VAL A CA 1
ATOM 741 C C . VAL A 1 107 ? 12.484 -4.946 -24.565 1.00 95.12 107 VAL A C 1
ATOM 743 O O . VAL A 1 107 ? 11.666 -5.251 -23.701 1.00 95.12 107 VAL A O 1
ATOM 746 N N . SER A 1 108 ? 13.790 -4.866 -24.301 1.00 95.88 108 SER A N 1
ATOM 747 C CA . SER A 1 108 ? 14.333 -5.103 -22.960 1.00 95.88 108 SER A CA 1
ATOM 748 C C . SER A 1 108 ? 13.940 -3.994 -21.978 1.00 95.88 108 SER A C 1
ATOM 750 O O . SER A 1 108 ? 13.606 -4.309 -2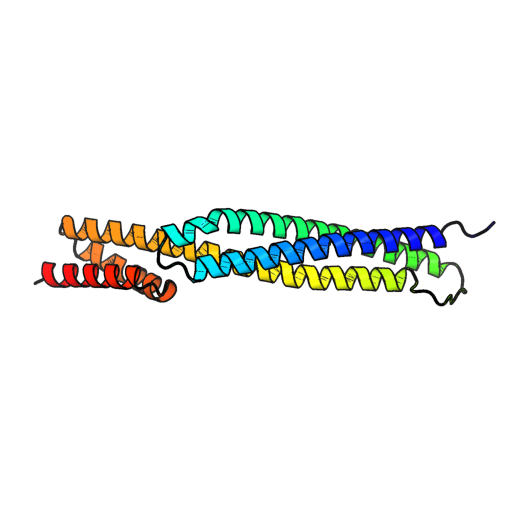0.842 1.00 95.88 108 SER A O 1
ATOM 752 N N . VAL A 1 109 ? 13.909 -2.727 -22.417 1.00 97.31 109 VAL A N 1
ATOM 753 C CA . VAL A 1 109 ? 13.367 -1.595 -21.638 1.00 97.31 109 VAL A CA 1
ATOM 754 C C . VAL A 1 109 ? 11.932 -1.889 -21.204 1.00 97.31 109 VAL A C 1
ATOM 756 O O . VAL A 1 109 ? 11.640 -1.852 -20.013 1.00 97.31 109 VAL A O 1
ATOM 759 N N . ARG A 1 110 ? 11.055 -2.261 -22.147 1.00 96.81 110 ARG A N 1
ATOM 760 C CA . ARG A 1 110 ? 9.648 -2.575 -21.848 1.00 96.81 110 ARG A CA 1
ATOM 761 C C . ARG A 1 110 ? 9.500 -3.697 -20.825 1.00 96.81 110 ARG A C 1
ATOM 763 O O . ARG A 1 110 ? 8.758 -3.537 -19.869 1.00 96.81 110 ARG A O 1
ATOM 770 N N . ARG A 1 111 ? 10.268 -4.783 -20.965 1.00 97.56 111 ARG A N 1
ATOM 771 C CA . ARG A 1 111 ? 10.255 -5.889 -19.990 1.00 97.56 111 ARG A CA 1
ATOM 772 C C . ARG A 1 111 ? 10.655 -5.446 -18.583 1.00 97.56 111 ARG A C 1
ATOM 774 O O . ARG A 1 111 ? 10.086 -5.935 -17.615 1.00 97.56 111 ARG A O 1
ATOM 781 N N . VAL A 1 112 ? 11.644 -4.556 -18.465 1.00 97.75 112 VAL A N 1
ATOM 782 C CA . VAL A 1 112 ? 12.060 -4.009 -17.164 1.00 97.75 112 VA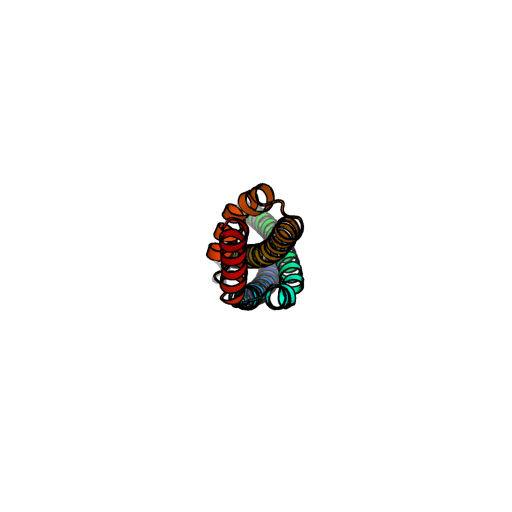L A CA 1
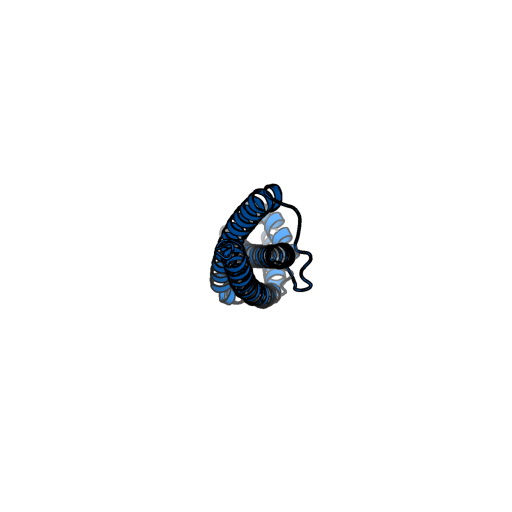ATOM 783 C C . VAL A 1 112 ? 10.938 -3.167 -16.557 1.00 97.75 112 VAL A C 1
ATOM 785 O O . VAL A 1 112 ? 10.621 -3.358 -15.387 1.00 97.75 112 VAL A O 1
ATOM 788 N N . ILE A 1 113 ? 10.314 -2.296 -17.356 1.00 97.69 113 ILE A N 1
ATOM 789 C CA . ILE A 1 113 ? 9.202 -1.443 -16.916 1.00 97.69 113 ILE A CA 1
ATOM 790 C C . ILE A 1 113 ? 8.007 -2.289 -16.469 1.00 97.69 113 ILE A C 1
ATOM 792 O O . ILE A 1 113 ? 7.523 -2.096 -15.364 1.00 97.69 113 ILE A O 1
ATOM 796 N N . GLU A 1 114 ? 7.574 -3.264 -17.270 1.00 97.31 114 GLU A N 1
ATOM 797 C CA . GLU A 1 114 ? 6.445 -4.149 -16.941 1.00 97.31 114 GLU A CA 1
ATOM 798 C C . GLU A 1 114 ? 6.689 -4.929 -15.639 1.00 97.31 114 GLU A C 1
ATOM 800 O O . GLU A 1 114 ? 5.812 -5.018 -14.778 1.00 97.31 114 GLU A O 1
ATOM 805 N N . ALA A 1 115 ? 7.901 -5.466 -15.463 1.00 97.06 115 ALA A N 1
ATOM 806 C CA . ALA A 1 115 ? 8.262 -6.179 -14.244 1.00 97.06 115 ALA A CA 1
ATOM 807 C C . ALA A 1 115 ? 8.297 -5.250 -13.022 1.00 97.06 115 ALA A C 1
ATOM 809 O O . ALA A 1 115 ? 7.900 -5.656 -11.930 1.00 97.06 115 ALA A O 1
ATOM 810 N N . ALA A 1 116 ? 8.810 -4.028 -13.173 1.00 96.38 116 ALA A N 1
ATOM 811 C CA . ALA A 1 116 ? 8.855 -3.048 -12.095 1.00 96.38 116 ALA A CA 1
ATOM 812 C C . ALA A 1 116 ? 7.456 -2.514 -11.742 1.00 96.38 116 ALA A C 1
ATOM 814 O O . ALA A 1 116 ? 7.128 -2.475 -10.563 1.00 96.38 116 ALA A O 1
ATOM 815 N N . ASP A 1 117 ? 6.598 -2.214 -12.723 1.00 96.06 117 ASP A N 1
ATOM 816 C CA . ASP A 1 117 ? 5.213 -1.773 -12.491 1.00 96.06 117 ASP A CA 1
ATOM 817 C C . ASP A 1 117 ? 4.421 -2.810 -11.687 1.00 96.06 117 ASP A C 1
ATOM 819 O O . ASP A 1 117 ? 3.834 -2.481 -10.656 1.00 96.06 117 ASP A O 1
ATOM 823 N N . SER A 1 118 ? 4.492 -4.087 -12.083 1.00 95.69 118 SER A N 1
ATOM 824 C CA . SER A 1 118 ? 3.828 -5.172 -11.351 1.00 95.69 118 SER A CA 1
ATOM 825 C C . SER A 1 118 ? 4.264 -5.236 -9.883 1.00 95.69 118 SER A C 1
ATOM 827 O O . SER A 1 118 ? 3.420 -5.377 -8.999 1.00 95.69 118 SER A O 1
ATOM 829 N N . ARG A 1 119 ? 5.571 -5.127 -9.613 1.00 94.38 119 ARG A N 1
ATOM 830 C CA . ARG A 1 119 ? 6.129 -5.199 -8.251 1.00 94.38 119 ARG A CA 1
ATOM 831 C C . ARG A 1 119 ? 5.822 -3.948 -7.433 1.00 94.38 119 ARG A C 1
ATOM 833 O O . ARG A 1 119 ? 5.463 -4.057 -6.264 1.00 94.38 119 ARG A O 1
ATOM 840 N N . GLY A 1 120 ? 5.896 -2.770 -8.048 1.00 95.31 120 GLY A N 1
ATOM 841 C CA . GLY A 1 120 ? 5.528 -1.510 -7.409 1.00 95.31 120 GLY A CA 1
ATOM 842 C C . GLY A 1 120 ? 4.056 -1.489 -6.995 1.00 95.31 120 GLY A C 1
ATOM 843 O O . GLY A 1 120 ? 3.744 -1.124 -5.864 1.00 95.31 120 GLY A O 1
ATOM 844 N N . ARG A 1 121 ? 3.145 -1.964 -7.856 1.00 94.38 121 ARG A N 1
ATOM 845 C CA . ARG A 1 121 ? 1.712 -2.072 -7.525 1.00 94.38 121 ARG A CA 1
ATOM 846 C C . ARG A 1 121 ? 1.439 -3.055 -6.389 1.00 94.38 121 ARG A C 1
ATOM 848 O O . ARG A 1 121 ? 0.609 -2.765 -5.530 1.00 94.38 121 ARG A O 1
ATOM 855 N N . GLU A 1 122 ? 2.140 -4.185 -6.356 1.00 95.00 122 GLU A N 1
ATOM 856 C CA . GLU A 1 122 ? 2.050 -5.134 -5.241 1.00 95.00 122 GLU A CA 1
ATOM 857 C C . GLU A 1 122 ? 2.519 -4.498 -3.921 1.00 95.00 122 GLU A C 1
ATOM 859 O O . GLU A 1 122 ? 1.813 -4.574 -2.913 1.00 95.00 122 GLU A O 1
ATOM 864 N N . GLY A 1 123 ? 3.658 -3.796 -3.934 1.00 93.81 123 GLY A N 1
ATOM 865 C CA . GLY A 1 123 ? 4.150 -3.042 -2.776 1.00 93.81 123 GLY A CA 1
ATOM 866 C C . GLY A 1 123 ? 3.154 -1.981 -2.296 1.00 93.81 123 GLY A C 1
ATOM 867 O O . GLY A 1 123 ? 2.863 -1.897 -1.102 1.00 93.81 123 GLY A O 1
ATOM 868 N N . MET A 1 124 ? 2.568 -1.217 -3.223 1.00 95.44 124 MET A N 1
ATOM 869 C CA . MET A 1 124 ? 1.539 -0.214 -2.923 1.00 95.44 124 MET A CA 1
ATOM 870 C C . MET A 1 124 ? 0.319 -0.818 -2.226 1.00 95.44 124 MET A C 1
ATOM 872 O O . MET A 1 124 ? -0.139 -0.267 -1.223 1.00 95.44 124 MET A O 1
ATOM 876 N N . TRP A 1 125 ? -0.170 -1.958 -2.718 1.00 95.31 125 TRP A N 1
ATOM 877 C CA . TRP A 1 125 ? -1.292 -2.679 -2.117 1.00 95.31 125 TRP A CA 1
ATOM 878 C C . TRP A 1 125 ? -0.977 -3.157 -0.692 1.00 95.31 125 TRP A C 1
ATOM 880 O O . TRP A 1 125 ? -1.795 -2.997 0.214 1.00 95.31 125 TRP A O 1
ATOM 890 N N . LEU A 1 126 ? 0.231 -3.674 -0.446 1.00 94.25 126 LEU A N 1
ATOM 891 C CA . LEU A 1 126 ? 0.662 -4.048 0.907 1.00 94.25 126 LEU A CA 1
ATOM 892 C C . LEU A 1 126 ? 0.709 -2.844 1.852 1.00 94.25 126 LEU A C 1
ATOM 894 O O . LEU A 1 126 ? 0.287 -2.938 3.007 1.00 94.25 126 LEU A O 1
ATOM 898 N N . GLY A 1 127 ? 1.189 -1.702 1.360 1.00 94.62 127 GLY A N 1
ATOM 899 C CA . GLY A 1 127 ? 1.181 -0.459 2.121 1.00 94.62 127 GLY A CA 1
ATOM 900 C C . GLY A 1 127 ? -0.237 0.040 2.444 1.00 94.62 127 GLY A C 1
ATOM 901 O O . GLY A 1 127 ? -0.468 0.580 3.528 1.00 94.62 127 GLY A O 1
ATOM 902 N N . GLU A 1 128 ? -1.204 -0.156 1.544 1.00 95.25 128 GLU A N 1
ATOM 903 C CA . GLU A 1 128 ? -2.622 0.154 1.793 1.00 95.25 128 GLU A CA 1
ATOM 904 C C . GLU A 1 128 ? -3.195 -0.706 2.910 1.00 95.25 128 GLU A C 1
ATOM 906 O O . GLU A 1 128 ? -3.740 -0.165 3.870 1.00 95.25 128 GLU A O 1
ATOM 911 N N . LEU A 1 129 ? -2.978 -2.021 2.852 1.00 94.62 129 LEU A N 1
ATOM 912 C CA . LEU A 1 129 ? -3.408 -2.936 3.909 1.00 94.62 129 LEU A CA 1
ATOM 913 C C . LEU A 1 129 ? -2.808 -2.569 5.270 1.00 94.62 129 LEU A C 1
ATOM 915 O O . LEU A 1 129 ? -3.491 -2.616 6.294 1.00 94.62 129 LEU A O 1
ATOM 919 N N . ALA A 1 130 ? -1.532 -2.180 5.295 1.00 94.94 130 ALA A N 1
ATOM 920 C CA . ALA A 1 130 ? -0.881 -1.712 6.512 1.00 94.94 130 ALA A CA 1
ATOM 921 C C . ALA A 1 130 ? -1.524 -0.414 7.036 1.00 94.94 130 ALA A C 1
ATOM 923 O O . ALA A 1 130 ? -1.807 -0.294 8.229 1.00 94.94 130 ALA A O 1
ATOM 924 N N . THR A 1 131 ? -1.817 0.538 6.149 1.00 94.31 131 THR A N 1
ATOM 925 C CA . THR A 1 131 ? -2.494 1.797 6.503 1.00 94.31 131 THR A CA 1
ATOM 926 C C . THR A 1 131 ? -3.893 1.542 7.068 1.00 94.31 131 THR A C 1
ATOM 928 O O . THR A 1 131 ? -4.247 2.094 8.114 1.00 94.31 131 THR A O 1
ATOM 931 N N . ASP A 1 132 ? -4.665 0.662 6.430 1.00 94.75 132 ASP A N 1
ATOM 932 C CA . ASP A 1 132 ? -5.998 0.265 6.885 1.00 94.75 132 ASP A CA 1
ATOM 933 C C . ASP A 1 132 ? -5.943 -0.401 8.258 1.00 94.75 132 ASP A C 1
ATOM 935 O O . ASP A 1 132 ? -6.716 -0.044 9.145 1.00 94.75 132 ASP A O 1
ATOM 939 N N . ARG A 1 133 ? -4.966 -1.281 8.498 1.00 94.88 133 ARG A N 1
ATOM 940 C CA . ARG A 1 133 ? -4.787 -1.912 9.809 1.00 94.88 133 ARG A CA 1
ATOM 941 C C . ARG A 1 133 ? -4.494 -0.896 10.918 1.00 94.88 133 ARG A C 1
ATOM 943 O O . ARG A 1 133 ? -5.049 -1.010 12.011 1.00 94.88 133 ARG A O 1
ATOM 950 N N . VAL A 1 134 ? -3.664 0.120 10.660 1.00 94.38 134 VAL A N 1
ATOM 951 C CA . VAL A 1 134 ? -3.426 1.220 11.621 1.00 94.38 134 VAL A CA 1
ATOM 952 C C . VAL A 1 134 ? -4.721 1.988 11.899 1.00 94.38 134 VAL A C 1
ATOM 954 O O . VAL A 1 134 ? -5.000 2.342 13.050 1.00 94.38 134 VAL A O 1
ATOM 957 N N . ARG A 1 135 ? -5.528 2.233 10.860 1.00 95.19 135 ARG A N 1
ATOM 958 C CA . ARG A 1 135 ? -6.826 2.901 10.992 1.00 95.19 135 ARG A CA 1
ATOM 959 C C . ARG A 1 135 ? -7.807 2.073 11.817 1.00 95.19 135 ARG A C 1
ATOM 961 O O . ARG A 1 135 ? -8.456 2.635 12.693 1.00 95.19 135 ARG A O 1
ATOM 968 N N . ASP A 1 136 ? -7.882 0.769 11.583 1.00 96.56 136 ASP A N 1
ATOM 969 C CA . ASP A 1 136 ? -8.780 -0.139 12.299 1.00 96.56 136 ASP A CA 1
ATOM 970 C C . ASP A 1 136 ? -8.449 -0.191 13.797 1.00 96.56 136 ASP A C 1
ATOM 972 O O . ASP A 1 136 ? -9.352 -0.131 14.635 1.00 96.56 136 ASP A O 1
ATOM 976 N N . PHE A 1 137 ? -7.160 -0.195 14.156 1.00 96.38 137 PHE A N 1
ATOM 977 C CA . PHE A 1 137 ? -6.728 -0.047 15.549 1.00 96.38 137 PHE A CA 1
ATOM 978 C C . PHE A 1 137 ? -7.203 1.279 16.162 1.00 96.38 137 PHE A C 1
ATOM 980 O O . PHE A 1 137 ? -7.755 1.298 17.263 1.00 96.38 137 PHE A O 1
ATOM 987 N N . ALA A 1 138 ? -7.014 2.394 15.451 1.00 95.44 138 ALA A N 1
ATOM 988 C CA . ALA A 1 138 ? -7.444 3.709 15.925 1.00 95.44 138 ALA A CA 1
ATOM 989 C C . ALA A 1 138 ? -8.972 3.809 16.072 1.00 95.44 138 ALA A C 1
ATOM 991 O O . ALA A 1 138 ? -9.466 4.414 17.026 1.00 95.44 138 ALA A O 1
ATOM 992 N N . GLU A 1 139 ? -9.722 3.204 15.150 1.00 97.81 139 GLU A N 1
ATOM 993 C CA . GLU A 1 139 ? -11.178 3.140 15.220 1.00 97.81 139 GLU A CA 1
ATOM 994 C C . GLU A 1 139 ? -11.635 2.319 16.428 1.00 97.81 139 GLU A C 1
ATOM 996 O O . GLU A 1 139 ? -12.505 2.775 17.175 1.00 97.81 139 GLU A O 1
ATOM 1001 N N . PHE A 1 140 ? -11.026 1.153 16.667 1.00 97.94 140 PHE A N 1
ATOM 1002 C CA . PHE A 1 140 ? -11.367 0.317 17.815 1.00 97.94 140 PHE A CA 1
ATOM 1003 C C . PHE A 1 140 ? -11.187 1.079 19.129 1.00 97.94 140 PHE A C 1
ATOM 1005 O O . PHE A 1 140 ? -12.123 1.152 19.924 1.00 97.94 140 PHE A O 1
ATOM 1012 N N . GLU A 1 141 ? -10.023 1.699 19.346 1.00 96.00 141 GLU A N 1
ATOM 1013 C CA . GLU A 1 141 ? -9.739 2.453 20.574 1.00 96.00 141 GLU A CA 1
ATOM 1014 C C . GLU A 1 141 ? -10.743 3.590 20.807 1.00 96.00 141 GLU A C 1
ATOM 1016 O O . GLU A 1 141 ? -11.202 3.809 21.936 1.00 96.00 141 GLU A O 1
ATOM 1021 N N . LEU A 1 142 ? -11.114 4.307 19.741 1.00 97.31 142 LEU A N 1
ATOM 1022 C CA . LEU A 1 142 ? -12.089 5.392 19.806 1.00 97.31 142 LEU A CA 1
ATOM 1023 C C . LEU A 1 142 ? -13.477 4.872 20.200 1.00 97.31 142 LEU A C 1
ATOM 1025 O O . LEU A 1 142 ? -14.127 5.429 21.091 1.00 97.31 142 LEU A O 1
ATOM 1029 N N . LEU A 1 143 ? -13.936 3.810 19.537 1.00 97.75 143 LEU A N 1
ATOM 1030 C CA . LEU A 1 143 ? -15.240 3.206 19.791 1.00 97.75 143 LEU A CA 1
ATOM 1031 C C . LEU A 1 143 ? -15.308 2.573 21.182 1.00 97.75 143 LEU A C 1
ATOM 1033 O O . LEU A 1 143 ? -16.302 2.766 21.881 1.00 97.75 143 LEU A O 1
ATOM 1037 N N . TYR A 1 144 ? -14.243 1.902 21.618 1.00 97.00 144 TYR A N 1
ATOM 1038 C CA . TYR A 1 144 ? -14.130 1.330 22.957 1.00 97.00 144 TYR A CA 1
ATOM 1039 C C . TYR A 1 144 ? -14.204 2.416 24.036 1.00 97.00 144 TYR A C 1
ATOM 1041 O O . TYR A 1 144 ? -14.981 2.309 24.990 1.00 97.00 144 TYR A O 1
ATOM 1049 N N . SER A 1 145 ? -13.451 3.506 23.856 1.00 96.75 145 SER A N 1
ATOM 1050 C CA . SER A 1 145 ? -13.461 4.649 24.776 1.00 96.75 145 SER A CA 1
ATOM 1051 C C . SER A 1 145 ? -14.850 5.282 24.860 1.00 96.75 145 SER A C 1
ATOM 1053 O O . SER A 1 145 ? -15.343 5.580 25.950 1.00 96.75 145 SER A O 1
ATOM 1055 N N . ARG A 1 146 ? -15.523 5.451 23.714 1.00 96.62 146 ARG A N 1
ATOM 1056 C CA . ARG A 1 146 ? -16.895 5.966 23.654 1.00 96.62 146 ARG A CA 1
ATOM 1057 C C . ARG A 1 146 ? -17.882 5.020 24.343 1.00 96.62 146 ARG A C 1
ATOM 1059 O O . ARG A 1 146 ? -18.703 5.494 25.125 1.00 96.62 146 ARG A O 1
ATOM 1066 N N . ALA A 1 147 ? -17.811 3.716 24.086 1.00 96.06 147 ALA A N 1
ATOM 1067 C CA . ALA A 1 147 ? -18.698 2.728 24.697 1.00 96.06 147 ALA A CA 1
ATOM 1068 C C . ALA A 1 147 ? -18.524 2.686 26.222 1.00 96.06 147 ALA A C 1
ATOM 1070 O O . ALA A 1 147 ? -19.508 2.797 26.949 1.00 96.06 147 ALA A O 1
ATOM 1071 N N . SER A 1 148 ? -17.282 2.666 26.711 1.00 95.38 148 SER A N 1
ATOM 1072 C CA . SER A 1 148 ? -16.971 2.741 28.146 1.00 95.38 148 SER A CA 1
ATOM 1073 C C . SER A 1 148 ? -17.591 3.982 28.797 1.00 95.38 148 SER A C 1
ATOM 1075 O O . SER A 1 148 ? -18.301 3.887 29.792 1.00 95.38 148 SER A O 1
ATOM 1077 N N . GLN A 1 149 ? -17.448 5.142 28.153 1.00 96.25 149 GLN A N 1
ATOM 1078 C CA . GLN A 1 149 ? -18.061 6.398 28.587 1.00 96.25 149 GLN A CA 1
ATOM 1079 C C . GLN A 1 149 ? -19.599 6.418 28.552 1.00 96.25 149 GLN A C 1
ATOM 1081 O O . GLN A 1 149 ? -20.219 7.269 29.202 1.00 96.25 149 GLN A O 1
ATOM 1086 N N . HIS A 1 150 ? -20.233 5.584 27.726 1.00 95.31 150 HIS A N 1
ATOM 1087 C CA . HIS A 1 150 ? -21.681 5.394 27.746 1.00 95.31 150 HIS A CA 1
ATOM 1088 C C . HIS A 1 150 ? -22.095 4.560 28.957 1.00 95.31 150 HIS A C 1
ATOM 1090 O O . HIS A 1 150 ? -23.035 4.966 29.641 1.00 95.31 150 HIS A O 1
ATOM 1096 N N . LEU A 1 151 ? -21.360 3.487 29.265 1.00 93.69 151 LEU A N 1
ATOM 1097 C CA . LEU A 1 151 ? -21.589 2.658 30.454 1.00 93.69 151 LEU A CA 1
ATOM 1098 C C . LEU A 1 151 ? -21.431 3.459 31.744 1.00 93.69 151 LEU A C 1
ATOM 1100 O O . LEU A 1 151 ? -22.323 3.435 32.585 1.00 93.69 151 LEU A O 1
ATOM 1104 N N . ASP A 1 152 ? -20.368 4.257 31.858 1.00 93.75 152 ASP A N 1
ATOM 1105 C CA . ASP A 1 152 ? -20.122 5.094 33.042 1.00 93.75 152 ASP A CA 1
ATOM 1106 C C . ASP A 1 152 ? -21.249 6.116 33.286 1.00 93.75 152 ASP A C 1
ATOM 1108 O O . ASP A 1 152 ? -21.469 6.565 34.407 1.00 93.75 152 ASP A O 1
ATOM 1112 N N . ARG A 1 153 ? -21.982 6.490 32.228 1.00 95.00 153 ARG A N 1
ATOM 1113 C CA . ARG A 1 153 ? -23.125 7.417 32.282 1.00 95.00 153 ARG A CA 1
ATOM 1114 C C . ARG A 1 153 ? -24.485 6.711 32.302 1.00 95.00 153 ARG A C 1
ATOM 1116 O O . ARG A 1 153 ? -25.501 7.382 32.137 1.00 95.00 153 ARG A O 1
ATOM 1123 N N . GLY A 1 154 ? -24.520 5.384 32.424 1.00 93.00 154 GLY A N 1
ATOM 1124 C CA . GLY A 1 154 ? -25.753 4.592 32.418 1.00 93.00 154 GLY A CA 1
ATOM 1125 C C . GLY A 1 154 ? -26.516 4.587 31.087 1.00 93.00 154 GLY A C 1
ATOM 1126 O O . GLY A 1 154 ? -27.713 4.318 31.056 1.00 93.00 154 GLY A O 1
ATOM 1127 N N . ARG A 1 155 ? -25.857 4.914 29.969 1.00 93.00 155 ARG A N 1
ATOM 1128 C CA . ARG A 1 155 ? -26.459 4.950 28.623 1.00 93.00 155 ARG A CA 1
ATOM 1129 C C . ARG A 1 155 ? -26.279 3.605 27.914 1.00 93.00 155 ARG A C 1
ATOM 1131 O O . ARG A 1 155 ? -25.552 3.524 26.925 1.00 93.00 155 ARG A O 1
ATOM 1138 N N . TRP A 1 156 ? -26.928 2.561 28.426 1.00 92.06 156 TRP A N 1
ATOM 1139 C CA . TRP A 1 156 ? -26.726 1.168 27.999 1.00 92.06 156 TRP A CA 1
ATOM 1140 C C . TRP A 1 156 ? -26.993 0.943 26.510 1.00 92.06 156 TRP A C 1
ATOM 1142 O O . TRP A 1 156 ? -26.128 0.413 25.820 1.00 92.06 156 TRP A O 1
ATOM 1152 N N . ASP A 1 157 ? -28.120 1.431 25.987 1.00 93.12 157 ASP A N 1
ATOM 1153 C CA . ASP A 1 157 ? -28.483 1.245 24.572 1.00 93.12 157 ASP A CA 1
ATOM 1154 C C . ASP A 1 157 ? -27.472 1.902 23.620 1.00 93.12 157 ASP A C 1
ATOM 1156 O O . ASP A 1 157 ? -27.182 1.388 22.542 1.00 93.12 157 ASP A O 1
ATOM 1160 N N . ALA A 1 158 ? -26.880 3.026 24.037 1.00 94.00 158 ALA A N 1
ATOM 1161 C CA . ALA A 1 158 ? -25.855 3.711 23.258 1.00 94.00 158 ALA A CA 1
ATOM 1162 C C . ALA A 1 158 ? -24.513 2.963 23.269 1.00 94.00 158 ALA A C 1
ATOM 1164 O O . ALA A 1 158 ? -23.793 3.007 22.275 1.00 94.00 158 ALA A O 1
ATOM 1165 N N . ALA A 1 159 ? -24.170 2.284 24.368 1.00 92.94 159 ALA A N 1
ATOM 1166 C CA . ALA A 1 159 ? -23.008 1.398 24.406 1.00 92.94 159 ALA A CA 1
ATOM 1167 C C . ALA A 1 159 ? -23.238 0.141 23.545 1.00 92.94 159 ALA A C 1
ATOM 1169 O O . ALA A 1 159 ? -22.356 -0.256 22.785 1.00 92.94 159 ALA A O 1
ATOM 1170 N N . ASP A 1 160 ? -24.441 -0.433 23.615 1.00 93.06 160 ASP A N 1
ATOM 1171 C CA . ASP A 1 160 ? -24.850 -1.635 22.879 1.00 93.06 160 ASP A CA 1
ATOM 1172 C C . ASP A 1 160 ? -24.823 -1.412 21.357 1.00 93.06 160 ASP A C 1
ATOM 1174 O O . ASP A 1 160 ? -24.314 -2.235 20.599 1.00 93.06 160 ASP A O 1
ATOM 1178 N N . ALA A 1 161 ? -25.254 -0.231 20.900 1.00 95.44 161 ALA A N 1
ATOM 1179 C CA . ALA A 1 161 ? -25.243 0.142 19.485 1.00 95.44 161 ALA A CA 1
ATOM 1180 C C . ALA A 1 161 ? -23.842 0.115 18.834 1.00 95.44 161 ALA A C 1
ATOM 1182 O O . ALA A 1 161 ? -23.731 -0.011 17.614 1.00 95.44 161 ALA A O 1
ATOM 1183 N N . VAL A 1 162 ? -22.769 0.235 19.623 1.00 95.31 162 VAL A N 1
ATOM 1184 C CA . VAL A 1 162 ? -21.381 0.265 19.128 1.00 95.31 162 VAL A CA 1
ATOM 1185 C C . VAL A 1 162 ? -20.760 -1.139 19.057 1.00 95.31 162 VAL A C 1
ATOM 1187 O O . VAL A 1 162 ? -19.826 -1.364 18.279 1.00 95.31 162 VAL A O 1
ATOM 1190 N N . LEU A 1 163 ? -21.294 -2.109 19.811 1.00 94.31 163 LEU A N 1
ATOM 1191 C CA . LEU A 1 163 ? -20.746 -3.467 19.909 1.00 94.31 163 LEU A CA 1
ATOM 1192 C C . LEU A 1 163 ? -20.572 -4.186 18.562 1.00 94.31 163 LEU A C 1
ATOM 1194 O O . LEU A 1 163 ? -19.510 -4.780 18.369 1.00 94.31 163 LEU A O 1
ATOM 1198 N N . PRO A 1 164 ? -21.524 -4.144 17.606 1.00 96.75 164 PRO A N 1
ATOM 1199 C CA . PRO A 1 164 ? -21.357 -4.850 16.337 1.00 96.75 164 PRO A CA 1
ATOM 1200 C C . PRO A 1 164 ? -20.107 -4.410 15.567 1.00 96.75 164 PRO A C 1
ATOM 1202 O O . PRO A 1 164 ? -19.414 -5.246 14.985 1.00 96.75 164 PRO A O 1
ATOM 1205 N N . ARG A 1 165 ? -19.779 -3.109 15.598 1.00 97.56 165 ARG A N 1
ATOM 1206 C CA . ARG A 1 165 ? -18.580 -2.587 14.932 1.00 97.56 165 ARG A CA 1
ATOM 1207 C C . ARG A 1 165 ? -17.306 -2.989 15.671 1.00 97.56 165 ARG A C 1
ATOM 1209 O O . ARG A 1 165 ? -16.351 -3.391 15.016 1.00 97.56 165 ARG A O 1
ATOM 1216 N N . LEU A 1 166 ? -17.309 -2.962 17.005 1.00 97.56 166 LEU A N 1
ATOM 1217 C CA . LEU A 1 166 ? -16.180 -3.443 17.811 1.00 97.56 166 LEU A CA 1
ATOM 1218 C C . LEU A 1 166 ? -15.892 -4.934 17.574 1.00 97.56 166 LEU A C 1
ATOM 1220 O O . LEU A 1 166 ? -14.735 -5.305 17.421 1.00 97.56 166 LEU A O 1
ATOM 1224 N N . VAL A 1 167 ? -16.927 -5.774 17.462 1.00 96.75 167 VAL A N 1
ATOM 1225 C CA . VAL A 1 167 ? -16.784 -7.205 17.130 1.00 96.75 167 VAL A CA 1
ATOM 1226 C C . VAL A 1 167 ? -16.217 -7.406 15.721 1.00 96.75 167 VAL A C 1
ATOM 1228 O O . VAL A 1 167 ? -15.416 -8.311 15.498 1.00 96.75 167 VAL A O 1
ATOM 1231 N N . ALA A 1 168 ? -16.626 -6.583 14.752 1.00 97.50 168 ALA A N 1
ATOM 1232 C CA . ALA A 1 168 ? -16.064 -6.645 13.405 1.00 97.50 168 ALA A CA 1
ATOM 1233 C C . ALA A 1 168 ? -14.572 -6.264 13.391 1.00 97.50 168 ALA A C 1
ATOM 1235 O O . ALA A 1 168 ? -13.782 -6.940 12.735 1.00 97.50 168 ALA A O 1
ATOM 1236 N N . LEU A 1 169 ? -14.193 -5.222 14.137 1.00 97.12 169 LEU A N 1
ATOM 1237 C CA . LEU A 1 169 ? -12.804 -4.774 14.269 1.00 97.12 169 LEU A CA 1
ATOM 1238 C C . LEU A 1 169 ? -11.933 -5.799 15.003 1.00 97.12 169 LEU A C 1
ATOM 1240 O O . LEU A 1 169 ? -10.830 -6.070 14.552 1.00 97.12 169 LEU A O 1
ATOM 1244 N N . ASP A 1 170 ? -12.434 -6.429 16.065 1.00 95.81 170 ASP A N 1
ATOM 1245 C CA . ASP A 1 170 ? -11.741 -7.520 16.767 1.00 95.81 170 ASP A CA 1
ATOM 1246 C C . ASP A 1 170 ? -11.368 -8.671 15.816 1.00 95.81 170 ASP A C 1
ATOM 1248 O O . ASP A 1 170 ? -10.208 -9.080 15.734 1.00 95.81 170 ASP A O 1
ATOM 1252 N N . ARG A 1 171 ? -12.322 -9.114 14.986 1.00 94.56 171 ARG A N 1
ATOM 1253 C CA . ARG A 1 171 ? -12.084 -10.159 13.975 1.00 94.56 171 ARG A CA 1
ATOM 1254 C C . ARG A 1 171 ? -11.092 -9.748 12.889 1.00 94.56 171 ARG A C 1
ATOM 1256 O O . ARG A 1 171 ? -10.404 -10.614 12.360 1.00 94.56 171 ARG A O 1
ATOM 1263 N N . ALA A 1 172 ? -11.051 -8.468 12.523 1.00 93.19 172 ALA A N 1
ATOM 1264 C CA . ALA A 1 172 ? -10.118 -7.954 11.521 1.00 93.19 172 ALA A CA 1
ATOM 1265 C C . ALA A 1 172 ? -8.702 -7.779 12.094 1.00 93.19 172 ALA A C 1
ATOM 1267 O O . ALA A 1 172 ? -7.708 -8.093 11.439 1.00 93.19 172 ALA A O 1
ATOM 1268 N N . LEU A 1 173 ? -8.603 -7.295 13.332 1.00 93.50 173 LEU A N 1
ATOM 1269 C CA . LEU A 1 173 ? -7.334 -7.010 13.988 1.00 93.50 173 LEU A CA 1
ATOM 1270 C C . LEU A 1 173 ? -6.652 -8.283 14.493 1.00 93.50 173 LEU A C 1
ATOM 1272 O O . LEU A 1 173 ? -5.424 -8.358 14.415 1.00 93.50 173 LEU A O 1
ATOM 1276 N N . VAL A 1 174 ? -7.420 -9.279 14.954 1.00 91.00 174 VAL A N 1
ATOM 1277 C CA . VAL A 1 174 ? -6.915 -10.546 15.521 1.00 91.00 174 VAL A CA 1
ATOM 1278 C C . VAL A 1 174 ? -5.846 -10.272 16.591 1.00 91.00 174 VAL A C 1
ATOM 1280 O O . VAL A 1 174 ? -4.771 -10.868 16.608 1.00 91.00 174 VAL A O 1
ATOM 1283 N N . SER A 1 175 ? -6.117 -9.298 17.462 1.00 92.56 175 SER A N 1
ATOM 1284 C CA . SER A 1 175 ? -5.224 -8.905 18.552 1.00 92.56 175 SER A CA 1
ATOM 1285 C C . SER A 1 175 ? -5.766 -9.413 19.882 1.00 92.56 175 SER A C 1
ATOM 1287 O O . SER A 1 175 ? -6.915 -9.156 20.234 1.00 92.56 175 SER A O 1
ATOM 1289 N N . THR A 1 176 ? -4.913 -10.094 20.649 1.00 91.75 176 THR A N 1
ATOM 1290 C CA . THR A 1 176 ? -5.249 -10.593 21.989 1.00 91.75 176 THR A CA 1
ATOM 1291 C C . THR A 1 176 ? -5.666 -9.469 22.938 1.00 91.75 176 THR A C 1
ATOM 1293 O O . THR A 1 176 ? -6.580 -9.651 23.737 1.00 91.75 176 THR A O 1
ATOM 1296 N N . GLU A 1 177 ? -5.018 -8.304 22.853 1.00 92.50 177 GLU A N 1
ATOM 1297 C CA . GLU A 1 177 ? -5.346 -7.149 23.695 1.00 92.50 177 GLU A CA 1
ATOM 1298 C C . GLU A 1 177 ? -6.725 -6.582 23.344 1.00 92.50 177 GLU A C 1
ATOM 1300 O O . GLU A 1 177 ? -7.553 -6.375 24.227 1.00 92.50 177 GLU A O 1
ATOM 1305 N N . ILE A 1 178 ? -6.999 -6.416 22.049 1.00 94.44 178 ILE A N 1
ATOM 1306 C CA . ILE A 1 178 ? -8.292 -5.951 21.530 1.00 94.44 178 ILE A CA 1
ATOM 1307 C C . ILE A 1 178 ? -9.420 -6.902 21.951 1.00 94.44 178 ILE A C 1
ATOM 1309 O O . ILE A 1 178 ? -10.456 -6.444 22.441 1.00 94.44 178 ILE A O 1
ATOM 1313 N N . GLY A 1 179 ? -9.193 -8.214 21.842 1.00 94.44 179 GLY A N 1
ATOM 1314 C CA . GLY A 1 179 ? -10.137 -9.233 22.297 1.00 94.44 179 GLY A CA 1
ATOM 1315 C C . GLY A 1 179 ? -10.421 -9.133 23.797 1.00 94.44 179 GLY A C 1
ATOM 1316 O O . GLY A 1 179 ? -11.582 -9.088 24.203 1.00 94.44 179 GLY A O 1
ATOM 1317 N N . ALA A 1 180 ? -9.378 -8.994 24.622 1.00 95.62 180 ALA A N 1
ATOM 1318 C CA . ALA A 1 180 ? -9.525 -8.837 26.070 1.00 95.62 180 ALA A CA 1
ATOM 1319 C C . ALA A 1 180 ? -10.293 -7.558 26.449 1.00 95.62 180 ALA A C 1
ATOM 1321 O O . ALA A 1 180 ? -11.181 -7.598 27.302 1.00 95.62 180 ALA A O 1
ATOM 1322 N N . MET A 1 181 ? -10.003 -6.433 25.788 1.00 96.25 181 MET A N 1
ATOM 1323 C CA . MET A 1 181 ? -10.743 -5.182 25.980 1.00 96.25 181 MET A CA 1
ATOM 1324 C C . MET A 1 181 ? -12.223 -5.354 25.625 1.00 96.25 181 MET A C 1
ATOM 1326 O O . MET A 1 181 ? -13.106 -4.930 26.371 1.00 96.25 181 MET A O 1
ATOM 1330 N N . LEU A 1 182 ? -12.519 -5.990 24.491 1.00 96.00 182 LEU A N 1
ATOM 1331 C CA . LEU A 1 182 ? -13.893 -6.209 24.058 1.00 96.00 182 LEU A CA 1
ATOM 1332 C C . LEU A 1 182 ? -14.658 -7.142 25.009 1.00 96.00 182 LEU A C 1
ATOM 1334 O O . LEU A 1 182 ? -15.836 -6.902 25.281 1.00 96.00 182 LEU A O 1
ATOM 1338 N N . ASP A 1 183 ? -14.015 -8.182 25.530 1.00 96.69 183 ASP A N 1
ATOM 1339 C CA . ASP A 1 183 ? -14.640 -9.097 26.484 1.00 96.69 183 ASP A CA 1
ATOM 1340 C C . ASP A 1 183 ? -14.934 -8.423 27.828 1.00 96.69 183 ASP A C 1
ATOM 1342 O O . ASP A 1 183 ? -16.034 -8.595 28.360 1.00 96.69 183 ASP A O 1
ATOM 1346 N N . GLU A 1 184 ? -14.037 -7.562 28.316 1.00 96.25 184 GLU A N 1
ATOM 1347 C CA . GLU A 1 184 ? -14.299 -6.713 29.485 1.00 96.25 184 GLU A CA 1
ATOM 1348 C C . GLU A 1 184 ? -15.508 -5.792 29.253 1.00 96.25 184 GLU A C 1
ATOM 1350 O O . GLU A 1 184 ? -16.406 -5.694 30.092 1.00 96.25 184 GLU A O 1
ATOM 1355 N N . LEU A 1 185 ? -15.599 -5.154 28.080 1.00 94.69 185 LEU A N 1
ATOM 1356 C CA . LEU A 1 185 ? -16.738 -4.294 27.748 1.00 94.69 185 LEU A CA 1
ATOM 1357 C C . LEU A 1 185 ? -18.066 -5.069 27.742 1.00 94.69 185 LEU A C 1
ATOM 1359 O O . LEU A 1 185 ? -19.062 -4.591 28.294 1.00 94.69 185 LEU A O 1
ATOM 1363 N N . LYS A 1 186 ? -18.087 -6.265 27.136 1.00 94.19 186 LYS A N 1
ATOM 1364 C CA . LYS A 1 186 ? -19.266 -7.150 27.132 1.00 94.19 186 LYS A CA 1
ATOM 1365 C C . LYS A 1 186 ? -19.651 -7.557 28.553 1.00 94.19 186 LYS A C 1
ATOM 1367 O O . LYS A 1 186 ? -20.833 -7.540 28.891 1.00 94.19 186 LYS A O 1
ATOM 1372 N N . PHE A 1 187 ? -18.670 -7.898 29.387 1.00 94.56 187 PHE A N 1
ATOM 1373 C CA . PHE A 1 187 ? -18.897 -8.277 30.778 1.00 94.56 187 PHE A CA 1
ATOM 1374 C C . PHE A 1 187 ? -19.536 -7.142 31.582 1.00 94.56 187 PHE A C 1
ATOM 1376 O O . PHE A 1 187 ? -20.568 -7.347 32.225 1.00 94.56 187 PHE A O 1
ATOM 1383 N N . ARG A 1 188 ? -19.003 -5.921 31.465 1.00 93.62 188 ARG A N 1
ATOM 1384 C CA . ARG A 1 188 ? -19.580 -4.726 32.098 1.00 93.62 188 ARG A CA 1
ATOM 1385 C C . ARG A 1 188 ? -21.022 -4.474 31.654 1.00 93.62 188 ARG A C 1
ATOM 1387 O O . ARG A 1 188 ? -21.875 -4.205 32.494 1.00 93.62 188 ARG A O 1
ATOM 1394 N N . LEU A 1 189 ? -21.311 -4.609 30.359 1.00 90.56 189 LEU A N 1
ATOM 1395 C CA . LEU A 1 189 ? -22.668 -4.485 29.812 1.00 90.56 189 LEU A CA 1
ATOM 1396 C C . LEU A 1 189 ? -23.648 -5.507 30.400 1.00 90.56 189 LEU A C 1
ATOM 1398 O O . LEU A 1 189 ? -24.789 -5.150 30.691 1.00 90.56 189 LEU A O 1
ATOM 1402 N N . MET A 1 190 ? -23.213 -6.758 30.576 1.00 91.31 190 MET A N 1
ATOM 1403 C CA . MET A 1 190 ? -24.041 -7.798 31.191 1.00 91.31 190 MET A CA 1
ATOM 1404 C C . MET A 1 190 ? -24.331 -7.491 32.660 1.00 91.31 190 MET A C 1
ATOM 1406 O O . MET A 1 190 ? -25.487 -7.563 33.066 1.00 91.31 190 MET A O 1
ATOM 1410 N N . ILE A 1 191 ? -23.312 -7.115 33.443 1.00 89.69 191 ILE A N 1
ATOM 1411 C CA . ILE A 1 191 ? -23.488 -6.810 34.872 1.00 89.69 191 ILE A CA 1
ATOM 1412 C C . ILE A 1 191 ? -24.381 -5.595 35.070 1.00 89.69 191 ILE A C 1
ATOM 1414 O O . ILE A 1 191 ? -25.251 -5.614 35.924 1.00 89.69 191 ILE A O 1
ATOM 1418 N N . SER A 1 192 ? -24.187 -4.530 34.297 1.00 79.69 192 SER A N 1
ATOM 1419 C CA . SER A 1 192 ? -24.947 -3.298 34.505 1.00 79.69 192 SER A CA 1
ATOM 1420 C C . SER A 1 192 ? -26.423 -3.376 34.093 1.00 79.69 192 SER A C 1
ATOM 1422 O O . SER A 1 192 ? -27.181 -2.451 34.381 1.00 79.69 192 SER A O 1
ATOM 1424 N N . ARG A 1 193 ? -26.832 -4.450 33.405 1.00 72.75 193 ARG A N 1
ATOM 1425 C CA . ARG A 1 193 ? -28.234 -4.744 33.071 1.00 72.75 193 ARG A CA 1
ATOM 1426 C C . ARG A 1 193 ? -28.921 -5.676 34.079 1.00 72.75 193 ARG A C 1
ATOM 1428 O O . ARG A 1 193 ? -30.149 -5.743 34.041 1.00 72.75 193 ARG A O 1
ATOM 1435 N N . GLY A 1 194 ? -28.156 -6.408 34.893 1.00 58.34 194 GLY A N 1
ATOM 1436 C CA . GLY A 1 194 ? -28.659 -7.323 35.925 1.00 58.34 194 GLY A CA 1
ATOM 1437 C C . GLY A 1 194 ? -28.891 -6.618 37.251 1.00 58.34 194 GLY A C 1
ATOM 1438 O O . GLY A 1 194 ? -29.909 -6.948 37.896 1.00 58.34 194 GLY A O 1
#

Radius of gyration: 27.8 Å; chains: 1; bounding box: 58×21×83 Å

Secondary structure (DSSP, 8-state):
---TTHHHHHHHHHHHHHHHHHHHHHHHHHHHHHHHHHHHHHH-SSHHHHHHHHHHHHHHHHHHHHHHHHHHHHHHHHHHHHHHHHHHHTT------SS--HHHHHHHHHHHHHHHHHHHHHHHHHHHHHHHHHHHHHHHHHHHHHHHHHHTTT-HHHHHTTHHHHHHHHHHH--HHHHHHHHHHHHHHHHHH-

Sequence (194 aa):
MTPRGAPDLADRARGLLGEARAAGAAVDSAAAELFRLGGEVARAGTRAEAARSGAHVAAERDLVSGLLDELDVIARVADRLVAELDRADGGGRGAADGGAGPRATLVSVRRVIEAADSRGREGMWLGELATDRVRDFAEFELLYSRASQHLDRGRWDAADAVLPRLVALDRALVSTEIGAMLDELKFRLMISRG

pLDDT: mean 89.86, std 13.65, range [40.56, 98.12]

Foldseek 3Di:
DPDPPQVVLQVVLVVLLVVLLVLLVQLVVLLVVLVVLLVQLLPDLALVSLVVSLVVLVVSLVVLVVSLVVLVVSLVVLVVSVVVVVVVPVPDDDDPDPDCGSVNSSVSSVVSSVVSNVSSVNSNVSSVSSNVSSVLNVVLVVLLVVLVVCLVVVVLVSSVVSLVSLVVSCVVNVHPVSVVSSVVSVVSSVVSVD